Protein AF-0000000065763150 (afdb_homodimer)

Solvent-accessible surface area (backbone atoms only — not comparable to full-atom values): 19019 Å² total; per-residue (Å²): 134,74,74,44,77,50,78,42,42,46,66,70,53,48,71,67,53,50,50,52,48,51,52,50,49,40,60,65,43,72,66,75,54,50,73,55,54,56,57,61,50,48,54,20,39,33,41,36,30,20,55,78,89,42,77,45,31,35,35,21,39,25,53,43,37,26,21,55,61,92,40,54,40,46,27,27,32,49,31,73,73,43,56,40,76,94,56,53,96,68,55,55,68,57,52,53,48,53,55,48,50,54,42,27,56,65,41,28,74,30,30,35,34,63,49,50,84,82,46,42,63,61,43,42,75,74,65,34,38,69,34,69,22,55,40,28,36,59,54,96,62,31,68,42,74,38,69,89,51,57,71,34,32,30,36,38,46,84,82,62,85,68,71,49,63,48,34,39,36,46,40,44,51,58,74,73,71,110,135,74,73,43,77,49,76,42,43,46,66,69,52,50,72,68,53,49,50,51,48,51,52,50,48,42,60,65,42,70,66,74,54,51,71,54,54,55,57,60,50,47,54,20,38,31,43,35,32,17,54,78,88,41,79,44,31,36,33,22,38,26,55,43,37,25,21,56,60,91,39,52,39,46,28,28,34,49,31,72,72,42,57,39,75,94,55,54,95,68,55,55,67,58,52,51,47,53,53,47,50,53,42,28,55,65,40,29,74,30,27,37,35,62,48,50,84,82,45,42,62,61,44,42,77,76,64,35,39,68,36,69,23,56,39,28,37,60,54,98,61,31,69,42,74,36,70,87,51,56,72,34,32,29,36,39,45,83,84,61,85,67,71,47,60,48,33,38,36,47,42,47,52,59,76,72,68,108

Radius of gyration: 20.07 Å; Cα contacts (8 Å, |Δi|>4): 760; chains: 2; bounding box: 49×55×42 Å

Organism: Providencia stuartii (NCBI:txid588)

Foldseek 3Di:
DDKDKDKDAQVPDDPVRLVLLVVQLCVFVVNPQDPQQSVQQHGFMKIFIDDVPHTFWIKGWDWFWKDQAPHIWIEGEIGRGGGHPVCPPVCPSLVRVLVVQVVCAVPTQKYKYFDDPVCPVSCVVNPKDFQQAWEWEDDPRDTDTPVVSHRRMIMDGPVPPDDSHTYMYTYDDPDDRD/DDKDKDKDAQVPDDPVRLVLLVVQLCVFVVNPQDPQQSVQQHGFMKIFIDDVPHTFWIKGWDWFWKDQAPHIWIEGEIGRGGGHPVCPPVCPSLVRVLVVQVVCAVPTQKYKYFDDPVCPVSCVVNPKDFQQAWEWEDDPRDTDTPVVSHRRMIMDGPVPPDDSHTYMYTYDDPDDRD

Nearest PDB structures (foldseek):
  6vr2-assembly1_B  TM=9.921E-01  e=5.965E-38  Providencia stuartii
  5us1-assembly1_A  TM=9.873E-01  e=1.848E-37  Providencia stuartii
  5us1-assembly4_H  TM=9.891E-01  e=2.282E-36  Providencia stuartii
  5us1-assembly5_J-2  TM=9.826E-01  e=5.990E-35  Providencia stuartii
  1m4i-assembly1_B  TM=9.646E-01  e=2.428E-22  Mycobacterium tuberculosis H37Rv

pLDDT: mean 94.25, std 5.97, range [63.59, 98.81]

GO terms:
  GO:0047921 aminoglycoside 2'-N-acetyltransferase activity (F, EXP)

Sequence (356 aa):
MGIEYRSLHTSQLTLSEKEALYDLLIEGFEGDFSHDDFAHTLGGMHVMAFDQQKLVGHVAIIQRHMALDNTPISVGYVEAMVVEQSYRRQGIGRQLMLQTNKIIASCYQLGLLSASDDGQKLYHSVGWQIWKGKLFELKQGSYIRSIEEEGGVMGWKADGEVDFTASLYCDFRGGDQWMGIEYRSLHTSQLTLSEKEALYDLLIEGFEGDFSHDDFAHTLGGMHVMAFDQQKLVGHVAIIQRHMALDNTPISVGYVEAMVVEQSYRRQGIGRQLMLQTNKIIASCYQLGLLSASDDGQKLYHSVGWQIWKGKLFELKQGSYIRSIEEEGGVMGWKADGEVDFTASLYCDFRGGDQW

Structure (mmCIF, N/CA/C/O backbone):
data_AF-0000000065763150-model_v1
#
loop_
_entity.id
_entity.type
_entity.pdbx_description
1 polymer "Aminoglycoside 2'-N-acetyltransferase"
#
loop_
_atom_site.group_PDB
_atom_site.id
_atom_site.type_symbol
_atom_site.label_atom_id
_atom_site.label_alt_id
_atom_site.label_comp_id
_atom_site.label_asym_id
_atom_site.label_entity_id
_atom_site.label_seq_id
_atom_site.pdbx_PDB_ins_code
_atom_site.Cartn_x
_atom_site.Cartn_y
_atom_site.Cartn_z
_atom_site.occupancy
_atom_site.B_iso_or_equiv
_atom_site.auth_seq_id
_atom_site.auth_comp_id
_atom_site.auth_asym_id
_atom_site.auth_atom_id
_atom_site.pdbx_PDB_model_num
ATOM 1 N N . MET A 1 1 ? 25.953 21.609 7.398 1 63.59 1 MET A N 1
ATOM 2 C CA . MET A 1 1 ? 26.078 20.281 6.812 1 63.59 1 MET A CA 1
ATOM 3 C C . MET A 1 1 ? 24.781 19.844 6.156 1 63.59 1 MET A C 1
ATOM 5 O O . MET A 1 1 ? 23.703 20.297 6.539 1 63.59 1 MET A O 1
ATOM 9 N N . GLY A 1 2 ? 24.672 19.203 4.898 1 88.38 2 GLY A N 1
ATOM 10 C CA . GLY A 1 2 ? 23.578 19.141 3.945 1 88.38 2 GLY A CA 1
ATOM 11 C C . GLY A 1 2 ? 22.562 18.062 4.277 1 88.38 2 GLY A C 1
ATOM 12 O O . GLY A 1 2 ? 22.891 17.062 4.906 1 88.38 2 GLY A O 1
ATOM 13 N N . ILE A 1 3 ? 21.359 18.281 4.324 1 97.38 3 ILE A N 1
ATOM 14 C CA . ILE A 1 3 ? 20.25 17.359 4.578 1 97.38 3 ILE A CA 1
ATOM 15 C C . ILE A 1 3 ? 20.312 16.203 3.598 1 97.38 3 ILE A C 1
ATOM 17 O O . ILE A 1 3 ? 20.5 16.391 2.395 1 97.38 3 ILE A O 1
ATOM 21 N N . GLU A 1 4 ? 20.312 14.953 4.141 1 97.81 4 GLU A N 1
ATOM 22 C CA . GLU A 1 4 ? 20.234 13.742 3.328 1 97.81 4 GLU A CA 1
ATOM 23 C C . GLU A 1 4 ? 18.828 13.164 3.314 1 97.81 4 GLU A C 1
ATOM 25 O O . GLU A 1 4 ? 18.172 13.078 4.359 1 97.81 4 GLU A O 1
ATOM 30 N N . TYR A 1 5 ? 18.391 12.789 2.146 1 98.19 5 TYR A N 1
ATOM 31 C CA . TYR A 1 5 ? 17.047 12.227 2.014 1 98.19 5 TYR A CA 1
ATOM 32 C C . TYR A 1 5 ? 17.109 10.75 1.65 1 98.19 5 TYR A C 1
ATOM 34 O O . TYR A 1 5 ? 17.922 10.344 0.819 1 98.19 5 TYR A O 1
ATOM 42 N N . ARG A 1 6 ? 16.328 9.914 2.33 1 97.81 6 ARG A N 1
ATOM 43 C CA . ARG A 1 6 ? 16.203 8.492 2.055 1 97.81 6 ARG A CA 1
ATOM 44 C C . ARG A 1 6 ? 14.742 8.078 1.938 1 97.81 6 ARG A C 1
ATOM 46 O O . ARG A 1 6 ? 13.891 8.562 2.691 1 97.81 6 ARG A O 1
ATOM 53 N N . SER A 1 7 ? 14.43 7.242 1.008 1 98.25 7 SER A N 1
ATOM 54 C CA . SER A 1 7 ? 13.109 6.652 0.857 1 98.25 7 SER A CA 1
ATOM 55 C C . SER A 1 7 ? 13.133 5.156 1.161 1 98.25 7 SER A C 1
ATOM 57 O O . SER A 1 7 ? 13.82 4.391 0.489 1 98.25 7 SER A O 1
ATOM 59 N N . LEU A 1 8 ? 12.375 4.746 2.162 1 98.06 8 LEU A N 1
ATOM 60 C CA . LEU A 1 8 ? 12.359 3.359 2.615 1 98.06 8 LEU A CA 1
ATOM 61 C C . LEU A 1 8 ? 10.93 2.885 2.871 1 98.06 8 LEU A C 1
ATOM 63 O O . LEU A 1 8 ? 10.109 3.641 3.391 1 98.06 8 LEU A O 1
ATOM 67 N N . HIS A 1 9 ? 10.695 1.677 2.508 1 98.62 9 HIS A N 1
ATOM 68 C CA . HIS A 1 9 ? 9.438 1.068 2.938 1 98.62 9 HIS A CA 1
ATOM 69 C C . HIS A 1 9 ? 9.461 0.752 4.43 1 98.62 9 HIS A C 1
ATOM 71 O O . HIS A 1 9 ? 10.531 0.49 4.996 1 98.62 9 HIS A O 1
ATOM 77 N N . THR A 1 10 ? 8.305 0.723 5.039 1 98.56 10 THR A N 1
ATOM 78 C CA . THR A 1 10 ? 8.188 0.433 6.465 1 98.56 10 THR A CA 1
ATOM 79 C C . THR A 1 10 ? 8.977 -0.822 6.828 1 98.56 10 THR A C 1
ATOM 81 O O . THR A 1 10 ? 9.656 -0.859 7.855 1 98.56 10 THR A O 1
ATOM 84 N N . SER A 1 11 ? 8.922 -1.846 5.984 1 98.19 11 SER A N 1
ATOM 85 C CA . SER A 1 11 ? 9.57 -3.127 6.25 1 98.19 11 SER A CA 1
ATOM 86 C C . SER A 1 11 ? 11.086 -2.992 6.238 1 98.19 11 SER A C 1
ATOM 88 O O . SER A 1 11 ? 11.797 -3.898 6.68 1 98.19 11 SER A O 1
ATOM 90 N N . GLN A 1 12 ? 11.609 -1.902 5.801 1 97.94 12 GLN A N 1
ATOM 91 C CA . GLN A 1 12 ? 13.047 -1.704 5.648 1 97.94 12 GLN A CA 1
ATOM 92 C C . GLN A 1 12 ? 13.602 -0.807 6.754 1 97.94 12 GLN A C 1
ATOM 94 O O . GLN A 1 12 ? 14.805 -0.563 6.82 1 97.94 12 GLN A O 1
ATOM 99 N N . LEU A 1 13 ? 12.711 -0.276 7.586 1 97.5 13 LEU A N 1
ATOM 100 C CA . LEU A 1 13 ? 13.148 0.555 8.695 1 97.5 13 LEU A CA 1
ATOM 101 C C . LEU A 1 13 ? 13.75 -0.301 9.812 1 97.5 13 LEU A C 1
ATOM 103 O O . LEU A 1 13 ? 13.188 -1.34 10.172 1 97.5 13 LEU A O 1
ATOM 107 N N . THR A 1 14 ? 14.898 0.112 10.305 1 96.12 14 THR A N 1
ATOM 108 C CA . THR A 1 14 ? 15.445 -0.518 11.5 1 96.12 14 THR A CA 1
ATOM 109 C C . THR A 1 14 ? 14.609 -0.167 12.727 1 96.12 14 THR A C 1
ATOM 111 O O . THR A 1 14 ? 13.789 0.754 12.688 1 96.12 14 THR A O 1
ATOM 114 N N . LEU A 1 15 ? 14.812 -0.885 13.734 1 95.44 15 LEU A N 1
ATOM 115 C CA . LEU A 1 15 ? 14.117 -0.583 14.984 1 95.44 15 LEU A CA 1
ATOM 116 C C . LEU A 1 15 ? 14.438 0.833 15.453 1 95.44 15 LEU A C 1
ATOM 118 O O . LEU A 1 15 ? 13.539 1.562 15.883 1 95.44 15 LEU A O 1
ATOM 122 N N . SER A 1 16 ? 15.672 1.262 15.352 1 96.19 16 SER A N 1
ATOM 123 C CA . SER A 1 16 ? 16.094 2.598 15.758 1 96.19 16 SER A CA 1
ATOM 124 C C . SER A 1 16 ? 15.422 3.672 14.906 1 96.19 16 SER A C 1
ATOM 126 O O . SER A 1 16 ? 15.039 4.727 15.414 1 96.19 16 SER A O 1
ATOM 128 N N . GLU A 1 17 ? 15.336 3.365 13.625 1 95.69 17 GLU A N 1
ATOM 129 C CA . GLU A 1 17 ? 14.68 4.32 12.734 1 95.69 17 GLU A CA 1
ATOM 130 C C . GLU A 1 17 ? 13.188 4.434 13.047 1 95.69 17 GLU A C 1
ATOM 132 O O . GLU A 1 17 ? 12.617 5.527 12.992 1 95.69 17 GLU A O 1
ATOM 137 N N . LYS A 1 18 ? 12.531 3.342 13.391 1 95.75 18 LYS A N 1
ATOM 138 C CA . LYS A 1 18 ? 11.125 3.363 13.781 1 95.75 18 LYS A CA 1
ATOM 139 C C . LYS A 1 18 ? 10.922 4.168 15.062 1 95.75 18 LYS A C 1
ATOM 141 O O . LYS A 1 18 ? 9.953 4.922 15.18 1 95.75 18 LYS A O 1
ATOM 146 N N . GLU A 1 19 ? 11.773 3.996 15.961 1 95.25 19 GLU A N 1
ATOM 147 C CA . GLU A 1 19 ? 11.711 4.75 17.203 1 95.25 19 GLU A CA 1
ATOM 148 C C . GLU A 1 19 ? 11.906 6.242 16.969 1 95.25 19 GLU A C 1
ATOM 150 O O . GLU A 1 19 ? 11.18 7.07 17.516 1 95.25 19 GLU A O 1
ATOM 155 N N . ALA A 1 20 ? 12.914 6.59 16.172 1 96.31 20 ALA A N 1
ATOM 156 C CA . ALA A 1 20 ? 13.156 7.988 15.828 1 96.31 20 ALA A CA 1
ATOM 157 C C . ALA A 1 20 ? 11.953 8.602 15.125 1 96.31 20 ALA A C 1
ATOM 159 O O . ALA A 1 20 ? 11.609 9.766 15.375 1 96.31 20 ALA A O 1
ATOM 160 N N . LEU A 1 21 ? 11.367 7.801 14.258 1 96.25 21 LEU A N 1
ATOM 161 C CA . LEU A 1 21 ? 10.164 8.242 13.562 1 96.25 21 LEU A CA 1
ATOM 162 C C . LEU A 1 21 ? 9.039 8.531 14.555 1 96.25 21 LEU A C 1
ATOM 164 O O . LEU A 1 21 ? 8.406 9.586 14.492 1 96.25 21 LEU A O 1
ATOM 168 N N . TYR A 1 22 ? 8.797 7.59 15.445 1 94.19 22 TYR A N 1
ATOM 169 C CA . TYR A 1 22 ? 7.758 7.766 16.453 1 94.19 22 TYR A CA 1
ATOM 170 C C . TYR A 1 22 ? 7.988 9.039 17.25 1 94.19 22 TYR A C 1
ATOM 172 O O . TYR A 1 22 ? 7.07 9.844 17.438 1 94.19 22 TYR A O 1
ATOM 180 N N . ASP A 1 23 ? 9.195 9.297 17.703 1 93.94 23 ASP A N 1
ATOM 181 C CA . ASP A 1 23 ? 9.539 10.469 18.484 1 93.94 23 ASP A CA 1
ATOM 182 C C . ASP A 1 23 ? 9.305 11.75 17.688 1 93.94 23 ASP A C 1
ATOM 184 O O . ASP A 1 23 ? 8.758 12.727 18.219 1 93.94 23 ASP A O 1
ATOM 188 N N . LEU A 1 24 ? 9.719 11.75 16.469 1 95.69 24 LEU A N 1
ATOM 189 C CA . LEU A 1 24 ? 9.555 12.914 15.617 1 95.69 24 LEU A CA 1
ATOM 190 C C . LEU A 1 24 ? 8.078 13.25 15.438 1 95.69 24 LEU A C 1
ATOM 192 O O . LEU A 1 24 ? 7.691 14.422 15.516 1 95.69 24 LEU A O 1
ATOM 196 N N . LEU A 1 25 ? 7.27 12.203 15.227 1 94.12 25 LEU A N 1
ATOM 197 C CA . LEU A 1 25 ? 5.852 12.422 14.953 1 94.12 25 LEU A CA 1
ATOM 198 C C . LEU A 1 25 ? 5.125 12.883 16.203 1 94.12 25 LEU A C 1
ATOM 200 O O . LEU A 1 25 ? 4.285 13.789 16.141 1 94.12 25 LEU A O 1
ATOM 204 N N . ILE A 1 26 ? 5.441 12.305 17.328 1 91.31 26 ILE A N 1
ATOM 205 C CA . ILE A 1 26 ? 4.816 12.703 18.594 1 91.31 26 ILE A CA 1
ATOM 206 C C . ILE A 1 26 ? 5.148 14.164 18.891 1 91.31 26 ILE A C 1
ATOM 208 O O . ILE A 1 26 ? 4.266 14.938 19.281 1 91.31 26 ILE A O 1
ATOM 212 N N . GLU A 1 27 ? 6.34 14.555 18.703 1 89.44 27 GLU A N 1
ATOM 213 C CA . GLU A 1 27 ? 6.758 15.93 18.953 1 89.44 27 GLU A CA 1
ATOM 214 C C . GLU A 1 27 ? 6.145 16.875 17.938 1 89.44 27 GLU A C 1
ATOM 216 O O . GLU A 1 27 ? 5.676 17.969 18.297 1 89.44 27 GLU A O 1
ATOM 221 N N . GLY A 1 28 ? 6.168 16.516 16.719 1 87.81 28 GLY A N 1
ATOM 222 C CA . GLY A 1 28 ? 5.727 17.375 15.625 1 87.81 28 GLY A CA 1
ATOM 223 C C . GLY A 1 28 ? 4.234 17.656 15.648 1 87.81 28 GLY A C 1
ATOM 224 O O . GLY A 1 28 ? 3.785 18.703 15.203 1 87.81 28 GLY A O 1
ATOM 225 N N . PHE A 1 29 ? 3.473 16.688 16.141 1 84.25 29 PHE A N 1
ATOM 226 C CA . PHE A 1 29 ? 2.025 16.859 16.156 1 84.25 29 PHE A CA 1
ATOM 227 C C . PHE A 1 29 ? 1.539 17.219 17.562 1 84.25 29 PHE A C 1
ATOM 229 O O . PHE A 1 29 ? 0.344 17.141 17.844 1 84.25 29 PHE A O 1
ATOM 236 N N . GLU A 1 30 ? 2.438 17.672 18.328 1 76.38 30 GLU A N 1
ATOM 237 C CA . GLU A 1 30 ? 2.188 18.25 19.641 1 76.38 30 GLU A CA 1
ATOM 238 C C . GLU A 1 30 ? 1.235 17.375 20.453 1 76.38 30 GLU A C 1
ATOM 240 O O . GLU A 1 30 ? 0.265 17.891 21.031 1 76.38 30 GLU A O 1
ATOM 245 N N . GLY A 1 31 ? 1.386 16.141 20.328 1 70.88 31 GLY A N 1
ATOM 246 C CA . GLY A 1 31 ? 0.643 15.18 21.141 1 70.88 31 GLY A CA 1
ATOM 247 C C . GLY A 1 31 ? -0.686 14.789 20.516 1 70.88 31 GLY A C 1
ATOM 248 O O . GLY A 1 31 ? -1.396 13.938 21.062 1 70.88 31 GLY A O 1
ATOM 249 N N . ASP A 1 32 ? -1.119 15.492 19.453 1 71.44 32 ASP A N 1
ATOM 250 C CA . ASP A 1 32 ? -2.352 15.133 18.766 1 71.44 32 ASP A CA 1
ATOM 251 C C . ASP A 1 32 ? -2.102 14.039 17.719 1 71.44 32 ASP A C 1
ATOM 253 O O . ASP A 1 32 ? -2.346 14.242 16.531 1 71.44 32 ASP A O 1
ATOM 257 N N . PHE A 1 33 ? -1.406 13.148 18.172 1 76 33 PHE A N 1
ATOM 258 C CA . PHE A 1 33 ? -1.059 12.016 17.328 1 76 33 PHE A CA 1
ATOM 259 C C . PHE A 1 33 ? -1.417 10.695 18 1 76 33 PHE A C 1
ATOM 261 O O . PHE A 1 33 ? -0.671 10.203 18.859 1 76 33 PHE A O 1
ATOM 268 N N . SER A 1 34 ? -2.617 10.102 17.578 1 80.94 34 SER A N 1
ATOM 269 C CA . SER A 1 34 ? -3.188 8.914 18.203 1 80.94 34 SER A CA 1
ATOM 270 C C . SER A 1 34 ? -2.51 7.645 17.688 1 80.94 34 SER A C 1
ATOM 272 O O . SER A 1 34 ? -1.665 7.707 16.781 1 80.94 34 SER A O 1
ATOM 274 N N . HIS A 1 35 ? -2.895 6.617 18.312 1 83.25 35 HIS A N 1
ATOM 275 C CA . HIS A 1 35 ? -2.43 5.312 17.859 1 83.25 35 HIS A CA 1
ATOM 276 C C . HIS A 1 35 ? -2.871 5.031 16.438 1 83.25 35 HIS A C 1
ATOM 278 O O . HIS A 1 35 ? -2.09 4.516 15.625 1 83.25 35 HIS A O 1
ATOM 284 N N . ASP A 1 36 ? -4.062 5.434 16.109 1 85.81 36 ASP A N 1
ATOM 285 C CA . ASP A 1 36 ? -4.574 5.25 14.758 1 85.81 36 ASP A CA 1
ATOM 286 C C . ASP A 1 36 ? -3.785 6.094 13.758 1 85.81 36 ASP A C 1
ATOM 288 O O . ASP A 1 36 ? -3.518 5.648 12.641 1 85.81 36 ASP A O 1
ATOM 292 N N . ASP A 1 37 ? -3.428 7.238 14.195 1 88.5 37 ASP A N 1
ATOM 293 C CA . ASP A 1 37 ? -2.646 8.102 13.312 1 88.5 37 ASP A CA 1
ATOM 294 C C . ASP A 1 37 ? -1.303 7.469 12.969 1 88.5 37 ASP A C 1
ATOM 296 O O . ASP A 1 37 ? -0.878 7.488 11.812 1 88.5 37 ASP A O 1
ATOM 300 N N . PHE A 1 38 ? -0.736 6.973 14.031 1 89.06 38 PHE A N 1
ATOM 301 C CA . PHE A 1 38 ? 0.552 6.336 13.797 1 89.06 38 PHE A CA 1
ATOM 302 C C . PHE A 1 38 ? 0.393 5.117 12.891 1 89.06 38 PHE A C 1
ATOM 304 O O . PHE A 1 38 ? 1.198 4.898 11.984 1 89.06 38 PHE A O 1
ATOM 311 N N . ALA A 1 39 ? -0.657 4.359 13.102 1 91.06 39 ALA A N 1
ATOM 312 C CA . ALA A 1 39 ? -0.92 3.186 12.273 1 91.06 39 ALA A CA 1
ATOM 313 C C . ALA A 1 39 ? -1.097 3.574 10.812 1 91.06 39 ALA A C 1
ATOM 315 O O . ALA A 1 39 ? -0.704 2.828 9.914 1 91.06 39 ALA A O 1
ATOM 316 N N . HIS A 1 40 ? -1.6 4.781 10.531 1 94.69 40 HIS A N 1
ATOM 317 C CA . HIS A 1 40 ? -1.834 5.262 9.18 1 94.69 40 HIS A CA 1
ATOM 318 C C . HIS A 1 40 ? -0.52 5.555 8.461 1 94.69 40 HIS A C 1
ATOM 320 O O . HIS A 1 40 ? -0.493 5.699 7.238 1 94.69 40 HIS A O 1
ATOM 326 N N . THR A 1 41 ? 0.547 5.637 9.219 1 95.38 41 THR A N 1
ATOM 327 C CA . THR A 1 41 ? 1.843 6.004 8.656 1 95.38 41 THR A CA 1
ATOM 328 C C . THR A 1 41 ? 2.631 4.766 8.25 1 95.38 41 THR A C 1
ATOM 330 O O . THR A 1 41 ? 3.689 4.871 7.625 1 95.38 41 THR A O 1
ATOM 333 N N . LEU A 1 42 ? 2.1 3.613 8.5 1 96.56 42 LEU A N 1
ATOM 334 C CA . LEU A 1 42 ? 2.865 2.385 8.32 1 96.56 42 LEU A CA 1
ATOM 335 C C . LEU A 1 42 ? 2.379 1.609 7.102 1 96.56 42 LEU A C 1
ATOM 337 O O . LEU A 1 42 ? 1.254 1.811 6.641 1 96.56 42 LEU A O 1
ATOM 341 N N . GLY A 1 43 ? 3.258 0.805 6.562 1 97.88 43 GLY A N 1
ATOM 342 C CA . GLY A 1 43 ? 2.902 -0.121 5.496 1 97.88 43 GLY A CA 1
ATOM 343 C C . GLY A 1 43 ? 3.252 0.396 4.117 1 97.88 43 GLY A C 1
ATOM 344 O O . GLY A 1 43 ? 3.131 -0.33 3.127 1 97.88 43 GLY A O 1
ATOM 345 N N . GLY A 1 44 ? 3.66 1.62 4.039 1 98.5 44 GLY A N 1
ATOM 346 C CA . GLY A 1 44 ? 4.031 2.223 2.77 1 98.5 44 GLY A CA 1
ATOM 347 C C . GLY A 1 44 ? 5.449 2.762 2.756 1 98.5 44 GLY A C 1
ATOM 348 O O . GLY A 1 44 ? 6.324 2.236 3.445 1 98.5 44 GLY A O 1
ATOM 349 N N . MET A 1 45 ? 5.668 3.758 1.944 1 98.75 45 MET A N 1
ATOM 350 C CA . MET A 1 45 ? 6.98 4.375 1.786 1 98.75 45 MET A CA 1
ATOM 351 C C . MET A 1 45 ? 7.145 5.562 2.732 1 98.75 45 MET A C 1
ATOM 353 O O . MET A 1 45 ? 6.195 6.32 2.953 1 98.75 45 MET A O 1
ATOM 357 N N . HIS A 1 46 ? 8.352 5.699 3.244 1 98.75 46 HIS A N 1
ATOM 358 C CA . HIS A 1 46 ? 8.766 6.855 4.031 1 98.75 46 HIS A CA 1
ATOM 359 C C . HIS A 1 46 ? 9.859 7.641 3.326 1 98.75 46 HIS A C 1
ATOM 361 O O . HIS A 1 46 ? 10.875 7.07 2.918 1 98.75 46 HIS A O 1
ATOM 367 N N . VAL A 1 47 ? 9.617 8.906 3.127 1 98.81 47 VAL A N 1
ATOM 368 C CA . VAL A 1 47 ? 10.695 9.828 2.773 1 98.81 47 VAL A CA 1
ATOM 369 C C . VAL A 1 47 ? 11.188 10.547 4.023 1 98.81 47 VAL A C 1
ATOM 371 O O . VAL A 1 47 ? 10.414 11.242 4.695 1 98.81 47 VAL A O 1
ATOM 374 N N . MET A 1 48 ? 12.438 10.359 4.316 1 98.62 48 MET A N 1
ATOM 375 C CA . MET A 1 48 ? 13.023 10.828 5.566 1 98.62 48 MET A CA 1
ATOM 376 C C . MET A 1 48 ? 14.164 11.805 5.297 1 98.62 48 MET A C 1
ATOM 378 O O . MET A 1 48 ? 14.969 11.586 4.387 1 98.62 48 MET A O 1
ATOM 382 N N . ALA A 1 49 ? 14.203 12.859 5.984 1 98.62 49 ALA A N 1
ATOM 383 C CA . ALA A 1 49 ? 15.281 13.852 5.926 1 98.62 49 ALA A CA 1
ATOM 384 C C . ALA A 1 49 ? 16.188 13.75 7.148 1 98.62 49 ALA A C 1
ATOM 386 O O . ALA A 1 49 ? 15.711 13.812 8.289 1 98.62 49 ALA A O 1
ATOM 387 N N . PHE A 1 50 ? 17.453 13.648 6.926 1 98.12 50 PHE A N 1
ATOM 388 C CA . PHE A 1 50 ? 18.422 13.5 8.008 1 98.12 50 PHE A CA 1
ATOM 389 C C . PHE A 1 50 ? 19.438 14.641 7.996 1 98.12 50 PHE A C 1
ATOM 391 O O . PHE A 1 50 ? 19.984 14.977 6.945 1 98.12 50 PHE A O 1
ATOM 398 N N . ASP A 1 51 ? 19.641 15.266 9.094 1 97.69 51 ASP A N 1
ATOM 399 C CA . ASP A 1 51 ? 20.828 16.047 9.359 1 97.69 51 ASP A CA 1
ATOM 400 C C . ASP A 1 51 ? 21.891 15.227 10.086 1 97.69 51 ASP A C 1
ATOM 402 O O . ASP A 1 51 ? 21.812 15.055 11.305 1 97.69 51 ASP A O 1
ATOM 406 N N . GLN A 1 52 ? 22.812 14.711 9.289 1 94.12 52 GLN A N 1
ATOM 407 C CA . GLN A 1 52 ? 23.719 13.68 9.789 1 94.12 52 GLN A CA 1
ATOM 408 C C . GLN A 1 52 ? 22.953 12.438 10.234 1 94.12 52 GLN A C 1
ATOM 410 O O . GLN A 1 52 ? 22.234 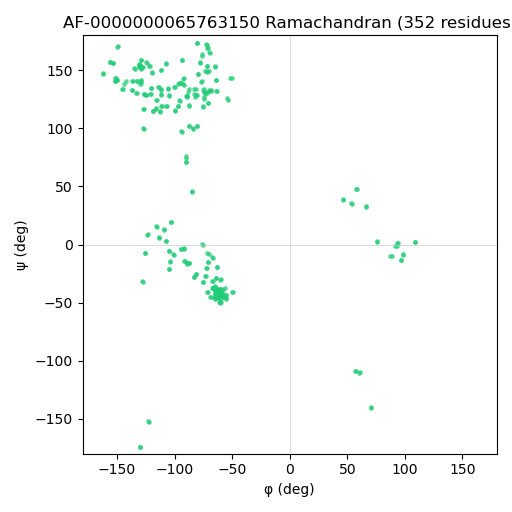11.828 9.43 1 94.12 52 GLN A O 1
ATOM 415 N N . GLN A 1 53 ? 22.891 12.164 11.477 1 92.38 53 GLN A N 1
ATOM 416 C CA . GLN A 1 53 ? 22.219 10.938 11.898 1 92.38 53 GLN A CA 1
ATOM 417 C C . GLN A 1 53 ? 20.875 11.25 12.562 1 92.38 53 GLN A C 1
ATOM 419 O O . GLN A 1 53 ? 20.109 10.336 12.891 1 92.38 53 GLN A O 1
ATOM 424 N N . LYS A 1 54 ? 20.609 12.5 12.547 1 96.06 54 LYS A N 1
ATOM 425 C CA . LYS A 1 54 ? 19.375 12.898 13.211 1 96.06 54 LYS A CA 1
ATOM 426 C C . LYS A 1 54 ? 18.234 13.023 12.211 1 96.06 54 LYS A C 1
ATOM 428 O O . LYS A 1 54 ? 18.344 13.75 11.219 1 96.06 54 LYS A O 1
ATOM 433 N N . LEU A 1 55 ? 17.141 12.312 12.445 1 98.06 55 LEU A N 1
ATOM 434 C CA . LEU A 1 55 ? 15.93 12.461 11.648 1 98.06 55 LEU A CA 1
ATOM 435 C C . LEU A 1 55 ? 15.25 13.797 11.93 1 98.06 55 LEU A C 1
ATOM 437 O O . LEU A 1 55 ? 14.859 14.07 13.07 1 98.06 55 LEU A O 1
ATOM 441 N N . VAL A 1 56 ? 15.039 14.68 10.883 1 98.12 56 VAL A N 1
ATOM 442 C CA . VAL A 1 56 ? 14.547 16.031 11.148 1 98.12 56 VAL A CA 1
ATOM 443 C C . VAL A 1 56 ? 13.297 16.281 10.305 1 98.12 56 VAL A C 1
ATOM 445 O O . VAL A 1 56 ? 12.641 17.328 10.461 1 98.12 56 VAL A O 1
ATOM 448 N N . GLY A 1 57 ? 12.93 15.383 9.398 1 98.31 57 GLY A N 1
ATOM 449 C CA . GLY A 1 57 ? 11.75 15.508 8.555 1 98.31 57 GLY A CA 1
ATOM 450 C C . GLY A 1 57 ? 11.234 14.172 8.047 1 98.31 57 GLY A C 1
ATOM 451 O O . GLY A 1 57 ? 11.984 13.195 7.988 1 98.31 57 GLY A O 1
ATOM 452 N N . HIS A 1 58 ? 9.961 14.203 7.703 1 98.44 58 HIS A N 1
ATOM 453 C CA . HIS A 1 58 ? 9.344 12.945 7.316 1 98.44 58 HIS A CA 1
ATOM 454 C C . HIS A 1 58 ? 8.047 13.172 6.547 1 98.44 58 HIS A C 1
ATOM 456 O O . HIS A 1 58 ? 7.348 14.156 6.785 1 98.44 58 HIS A O 1
ATOM 462 N N . VAL A 1 59 ? 7.785 12.305 5.645 1 98.5 59 VAL A N 1
ATOM 463 C CA . VAL A 1 59 ? 6.465 12.125 5.047 1 98.5 59 VAL A CA 1
ATOM 464 C C . VAL A 1 59 ? 6.281 10.672 4.613 1 98.5 59 VAL A C 1
ATOM 466 O O . VAL A 1 59 ? 7.238 10.016 4.199 1 98.5 59 VAL A O 1
ATOM 469 N N . ALA A 1 60 ? 5.102 10.156 4.762 1 98.56 60 ALA A N 1
ATOM 470 C CA . ALA A 1 60 ? 4.809 8.789 4.332 1 98.56 60 ALA A CA 1
ATOM 471 C C . ALA A 1 60 ? 3.85 8.781 3.145 1 98.56 60 ALA A C 1
ATOM 473 O O . ALA A 1 60 ? 3.053 9.711 2.979 1 98.56 60 ALA A O 1
ATOM 474 N N . ILE A 1 61 ? 3.934 7.797 2.283 1 98.81 61 ILE A N 1
ATOM 475 C CA . ILE A 1 61 ? 3.018 7.512 1.184 1 98.81 61 ILE A CA 1
ATOM 476 C C . ILE A 1 61 ? 2.391 6.133 1.38 1 98.81 61 ILE A C 1
ATOM 478 O O . ILE A 1 61 ? 3.086 5.117 1.334 1 98.81 61 ILE A O 1
ATOM 482 N N . ILE A 1 62 ? 1.113 6.105 1.583 1 98.62 62 ILE A N 1
ATOM 483 C CA . ILE A 1 62 ? 0.365 4.902 1.922 1 98.62 62 ILE A CA 1
ATOM 484 C C . ILE A 1 62 ? -0.557 4.523 0.765 1 98.62 62 ILE A C 1
ATOM 486 O O . ILE A 1 62 ? -1.312 5.359 0.265 1 98.62 62 ILE A O 1
ATOM 490 N N . GLN A 1 63 ? -0.486 3.271 0.335 1 98.5 63 GLN A N 1
ATOM 491 C CA . GLN A 1 63 ? -1.366 2.848 -0.75 1 98.5 63 GLN A CA 1
ATOM 492 C C . GLN A 1 63 ? -2.801 2.68 -0.26 1 98.5 63 GLN A C 1
ATOM 494 O O . GLN A 1 63 ? -3.049 1.983 0.726 1 98.5 63 GLN A O 1
ATOM 499 N N . ARG A 1 64 ? -3.727 3.336 -0.9 1 97.56 64 ARG A N 1
ATOM 500 C CA . ARG A 1 64 ? -5.164 3.197 -0.679 1 97.56 64 ARG A CA 1
ATOM 501 C C . ARG A 1 64 ? -5.895 2.936 -1.989 1 97.56 64 ARG A C 1
ATOM 503 O O . ARG A 1 64 ? -5.359 3.193 -3.07 1 97.56 64 ARG A O 1
ATOM 510 N N . HIS A 1 65 ? -6.988 2.279 -1.887 1 96 65 HIS A N 1
ATOM 511 C CA . HIS A 1 65 ? -7.867 2 -3.016 1 96 65 HIS A CA 1
ATOM 512 C C . HIS A 1 65 ? -9.188 2.742 -2.879 1 96 65 HIS A C 1
ATOM 514 O O . HIS A 1 65 ? -9.969 2.471 -1.961 1 96 65 HIS A O 1
ATOM 520 N N . MET A 1 66 ? -9.406 3.654 -3.789 1 94.88 66 MET A N 1
ATOM 521 C CA . MET A 1 66 ? -10.555 4.559 -3.732 1 94.88 66 MET A CA 1
ATOM 522 C C . MET A 1 66 ? -11.289 4.586 -5.066 1 94.88 66 MET A C 1
ATOM 524 O O . MET A 1 66 ? -11.062 3.73 -5.922 1 94.88 66 MET A O 1
ATOM 528 N N . ALA A 1 67 ? -12.289 5.473 -5.16 1 94.88 67 ALA A N 1
ATOM 529 C CA . ALA A 1 67 ? -13 5.629 -6.426 1 94.88 67 ALA A CA 1
ATOM 530 C C . ALA A 1 67 ? -13.242 7.105 -6.738 1 94.88 67 ALA A C 1
ATOM 532 O O . ALA A 1 67 ? -13.555 7.895 -5.848 1 94.88 67 ALA A O 1
ATOM 533 N N . LEU A 1 68 ? -12.945 7.457 -7.961 1 95.25 68 LEU A N 1
ATOM 534 C CA . LEU A 1 68 ? -13.438 8.688 -8.562 1 95.25 68 LEU A CA 1
ATOM 535 C C . LEU A 1 68 ? -14.797 8.469 -9.219 1 95.25 68 LEU A C 1
ATOM 537 O O . LEU A 1 68 ? -14.883 7.871 -10.289 1 95.25 68 LEU A O 1
ATOM 541 N N . ASP A 1 69 ? -15.797 8.93 -8.484 1 92.62 69 ASP A N 1
ATOM 542 C CA . ASP A 1 69 ? -17.156 8.539 -8.867 1 92.62 69 ASP A CA 1
ATOM 543 C C . ASP A 1 69 ? -17.297 7.02 -8.898 1 92.62 69 ASP A C 1
ATOM 545 O O . ASP A 1 69 ? -17.109 6.348 -7.887 1 92.62 69 ASP A O 1
ATOM 549 N N . ASN A 1 70 ? -17.422 6.387 -10.055 1 86.88 70 ASN A N 1
ATOM 550 C CA . ASN A 1 70 ? -17.609 4.941 -10.117 1 86.88 70 ASN A CA 1
ATOM 551 C C . ASN A 1 70 ? -16.359 4.242 -10.672 1 86.88 70 ASN A C 1
ATOM 553 O O . ASN A 1 70 ? -16.391 3.043 -10.945 1 86.88 70 ASN A O 1
ATOM 557 N N . THR A 1 71 ? -15.32 5.008 -10.734 1 92.25 71 THR A N 1
ATOM 558 C CA . THR A 1 71 ? -14.109 4.449 -11.328 1 92.25 71 THR A CA 1
ATOM 559 C C . THR A 1 71 ? -13.062 4.16 -10.25 1 92.25 71 THR A C 1
ATOM 561 O O . THR A 1 71 ? -12.609 5.07 -9.555 1 92.25 71 THR A O 1
ATOM 564 N N . PRO A 1 72 ? -12.695 2.926 -10.133 1 93.56 72 PRO A N 1
ATOM 565 C CA . PRO A 1 72 ? -11.648 2.6 -9.164 1 93.56 72 PRO A CA 1
ATOM 566 C C . PRO A 1 72 ? -10.305 3.244 -9.508 1 93.56 72 PRO A C 1
ATOM 568 O O . PRO A 1 72 ? -9.945 3.34 -10.688 1 93.56 72 PRO A O 1
ATOM 571 N N . ILE A 1 73 ? -9.617 3.678 -8.461 1 95.31 73 ILE A N 1
ATOM 572 C CA . ILE A 1 73 ? -8.32 4.312 -8.672 1 95.31 73 ILE A CA 1
ATOM 573 C C . ILE A 1 73 ? -7.371 3.924 -7.535 1 95.31 73 ILE A C 1
ATOM 575 O O . ILE A 1 73 ? -7.789 3.816 -6.379 1 95.31 73 ILE A O 1
ATOM 579 N N . SER A 1 74 ? -6.098 3.613 -7.824 1 96.62 74 SER A N 1
ATOM 580 C CA . SER A 1 74 ? -5.047 3.436 -6.832 1 96.62 74 SER A CA 1
ATOM 581 C C . SER A 1 74 ? -4.473 4.777 -6.387 1 96.62 74 SER A C 1
ATOM 583 O O . SER A 1 74 ? -4.16 5.633 -7.215 1 96.62 74 SER A O 1
ATOM 585 N N . VAL A 1 75 ? -4.332 4.926 -5.102 1 98 75 VAL A N 1
ATOM 586 C CA . VAL A 1 75 ? -3.986 6.227 -4.539 1 98 75 VAL A CA 1
ATOM 587 C C . VAL A 1 75 ? -2.732 6.102 -3.676 1 98 75 VAL A C 1
ATOM 589 O O . VAL A 1 75 ? -2.611 5.164 -2.881 1 98 75 VAL A O 1
ATOM 592 N N . GLY A 1 76 ? -1.728 6.938 -3.889 1 98.69 76 GLY A N 1
ATOM 593 C CA . GLY A 1 76 ? -0.721 7.223 -2.879 1 98.69 76 GLY A CA 1
ATOM 594 C C . GLY A 1 76 ? -1.144 8.305 -1.902 1 98.69 76 GLY A C 1
ATOM 595 O O . GLY A 1 76 ? -1.086 9.492 -2.221 1 98.69 76 GLY A O 1
ATOM 596 N N . TYR A 1 77 ? -1.589 7.898 -0.748 1 98.75 77 TYR A N 1
ATOM 597 C CA . TYR A 1 77 ? -2.098 8.828 0.253 1 98.75 77 TYR A CA 1
ATOM 598 C C . TYR A 1 77 ? -0.976 9.32 1.16 1 98.75 77 TYR A C 1
ATOM 600 O O . TYR A 1 77 ? -0.231 8.523 1.729 1 98.75 77 TYR A O 1
ATOM 608 N N . VAL A 1 78 ? -0.875 10.609 1.269 1 98.44 78 VAL A 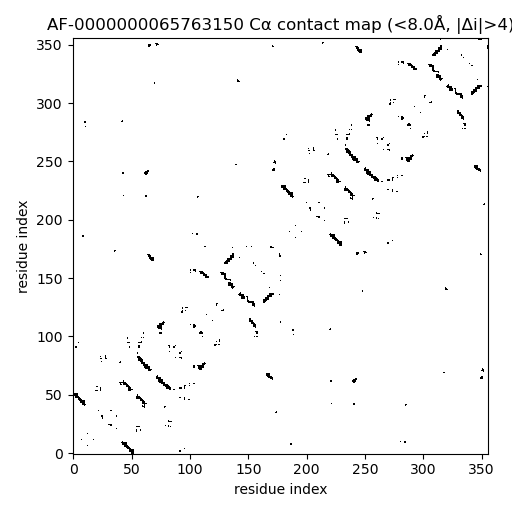N 1
ATOM 609 C CA . VAL A 1 78 ? 0.229 11.211 2.01 1 98.44 78 VAL A CA 1
ATOM 610 C C . VAL A 1 78 ? -0.162 11.383 3.477 1 98.44 78 VAL A C 1
ATOM 612 O O . VAL A 1 78 ? -1.227 11.922 3.785 1 98.44 78 VAL A O 1
ATOM 615 N N . GLU A 1 79 ? 0.684 10.891 4.312 1 96.88 79 GLU A N 1
ATOM 616 C CA . GLU A 1 79 ? 0.48 10.938 5.758 1 96.88 79 GLU A CA 1
ATOM 617 C C . GLU A 1 79 ? 1.721 11.469 6.473 1 96.88 79 GLU A C 1
ATOM 619 O O . GLU A 1 79 ? 2.836 11.352 5.957 1 96.88 79 GLU A O 1
ATOM 624 N N . ALA A 1 80 ? 1.508 12.062 7.648 1 95.69 80 ALA A N 1
ATOM 625 C CA . ALA A 1 80 ? 2.535 12.328 8.648 1 95.69 80 ALA A CA 1
ATOM 626 C C . ALA A 1 80 ? 3.662 13.18 8.078 1 95.69 80 ALA A C 1
ATOM 628 O O . ALA A 1 80 ? 4.84 12.828 8.203 1 95.69 80 ALA A O 1
ATOM 629 N N . MET A 1 81 ? 3.285 14.219 7.43 1 96.12 81 MET A N 1
ATOM 630 C CA . MET A 1 81 ? 4.246 15.234 6.992 1 96.12 81 MET A CA 1
ATOM 631 C C . MET A 1 81 ? 4.695 16.094 8.164 1 96.12 81 MET A C 1
ATOM 633 O O . MET A 1 81 ? 3.881 16.781 8.781 1 96.12 81 MET A O 1
ATOM 637 N N . VAL A 1 82 ? 5.984 16.047 8.43 1 95.62 82 VAL A N 1
ATOM 638 C CA . VAL A 1 82 ? 6.488 16.812 9.562 1 95.62 82 VAL A CA 1
ATOM 639 C C . VAL A 1 82 ? 7.926 17.25 9.297 1 95.62 82 VAL A C 1
ATOM 641 O O . VAL A 1 82 ? 8.695 16.5 8.68 1 95.62 82 VAL A O 1
ATOM 644 N N . VAL A 1 83 ? 8.258 18.422 9.695 1 96.5 83 VAL A N 1
ATOM 645 C CA . VAL A 1 83 ? 9.625 18.922 9.797 1 96.5 83 VAL A CA 1
ATOM 646 C C . VAL A 1 83 ? 9.867 19.469 11.195 1 96.5 83 VAL A C 1
ATOM 648 O O . VAL A 1 83 ? 9.055 20.234 11.719 1 96.5 83 VAL A O 1
ATOM 651 N N . GLU A 1 84 ? 10.922 19.047 11.797 1 96 84 GLU A N 1
ATOM 652 C CA . GLU A 1 84 ? 11.273 19.562 13.117 1 96 84 GLU A CA 1
ATOM 653 C C . GLU A 1 84 ? 11.289 21.078 13.125 1 96 84 GLU A C 1
ATOM 655 O O . GLU A 1 84 ? 11.766 21.719 12.18 1 96 84 GLU A O 1
ATOM 660 N N . GLN A 1 85 ? 10.867 21.625 14.195 1 94.12 85 GLN A N 1
ATOM 661 C CA . GLN A 1 85 ? 10.625 23.062 14.289 1 94.12 85 GLN A CA 1
ATOM 662 C C . GLN A 1 85 ? 11.891 23.859 13.961 1 94.12 85 GLN A C 1
ATOM 664 O O . GLN A 1 85 ? 11.844 24.812 13.18 1 94.12 85 GLN A O 1
ATOM 669 N N . SER A 1 86 ? 13.016 23.5 14.477 1 95.38 86 SER A N 1
ATOM 670 C CA . SER A 1 86 ? 14.258 24.234 14.305 1 95.38 86 SER A CA 1
ATOM 671 C C . SER A 1 86 ? 14.781 24.125 12.875 1 95.38 86 SER A C 1
ATOM 673 O O . SER A 1 86 ? 15.703 24.828 12.484 1 95.38 86 SER A O 1
ATOM 675 N N . TYR A 1 87 ? 14.125 23.266 12.086 1 96.38 87 TYR A N 1
ATOM 676 C CA . TYR A 1 87 ? 14.594 23.031 10.727 1 96.38 87 TYR A CA 1
ATOM 677 C C . TYR A 1 87 ? 13.586 23.547 9.711 1 96.38 87 TYR A C 1
ATOM 679 O O . TYR A 1 87 ? 13.75 23.328 8.5 1 96.38 87 TYR A O 1
ATOM 687 N N . ARG A 1 88 ? 12.539 24.203 10.156 1 94.12 88 ARG A N 1
ATOM 688 C CA . ARG A 1 88 ? 11.477 24.656 9.258 1 94.12 88 ARG A CA 1
ATOM 689 C C . ARG A 1 88 ? 11.898 25.906 8.5 1 94.12 88 ARG A C 1
ATOM 691 O O . ARG A 1 88 ? 12.883 26.562 8.867 1 94.12 88 ARG A O 1
ATOM 698 N N . ARG A 1 89 ? 11.305 26.109 7.445 1 94.38 89 ARG A N 1
ATOM 699 C CA . ARG A 1 89 ? 11.523 27.266 6.578 1 94.38 89 ARG A CA 1
ATOM 700 C C . ARG A 1 89 ? 12.922 27.234 5.969 1 94.38 89 ARG A C 1
ATOM 702 O O . ARG A 1 89 ? 13.555 28.281 5.82 1 94.38 89 ARG A O 1
ATOM 709 N N . GLN A 1 90 ? 13.398 26.047 5.711 1 95.62 90 GLN A N 1
ATOM 710 C CA . GLN A 1 90 ? 14.695 25.859 5.082 1 95.62 90 GLN A CA 1
ATOM 711 C C . GLN A 1 90 ? 14.57 25.031 3.809 1 95.62 90 GLN A C 1
ATOM 713 O O . GLN A 1 90 ? 15.578 24.547 3.279 1 95.62 90 GLN A O 1
ATOM 718 N N . GLY A 1 91 ? 13.352 24.781 3.416 1 96.31 91 GLY A N 1
ATOM 719 C CA . GLY A 1 91 ? 13.117 24.094 2.156 1 96.31 91 GLY A CA 1
ATOM 720 C C . GLY A 1 91 ? 12.992 22.594 2.309 1 96.31 91 GLY A C 1
ATOM 721 O O . GLY A 1 91 ? 12.758 21.875 1.328 1 96.31 91 GLY A O 1
ATOM 722 N N . ILE A 1 92 ? 13.117 22.047 3.465 1 97.69 92 ILE A N 1
ATOM 723 C CA . ILE A 1 92 ? 13.094 20.609 3.717 1 97.69 92 ILE A CA 1
ATOM 724 C C . ILE A 1 92 ? 11.719 20.047 3.35 1 97.69 92 ILE A C 1
ATOM 726 O O . ILE A 1 92 ? 11.625 19.016 2.668 1 97.69 92 ILE A O 1
ATOM 730 N N . GLY A 1 93 ? 10.672 20.75 3.773 1 97.44 93 GLY A N 1
ATOM 731 C CA . GLY A 1 93 ? 9.328 20.312 3.439 1 97.44 93 GLY A CA 1
ATOM 732 C C . GLY A 1 93 ? 9.086 20.203 1.944 1 97.44 93 GLY A C 1
ATOM 733 O O . GLY A 1 93 ? 8.516 19.219 1.469 1 97.44 93 GLY A O 1
ATOM 734 N N . ARG A 1 94 ? 9.531 21.172 1.274 1 97.69 94 ARG A N 1
ATOM 735 C CA . ARG A 1 94 ? 9.383 21.188 -0.177 1 97.69 94 ARG A CA 1
ATOM 736 C C . ARG A 1 94 ? 10.109 20.016 -0.811 1 97.69 94 ARG A C 1
ATOM 738 O O . ARG A 1 94 ? 9.57 19.344 -1.704 1 97.69 94 ARG A O 1
ATOM 745 N N . GLN A 1 95 ? 11.312 19.75 -0.392 1 98.12 95 GLN A N 1
ATOM 746 C CA . GLN A 1 95 ? 12.086 18.641 -0.936 1 98.12 95 GLN A CA 1
ATOM 747 C C . GLN A 1 95 ? 11.422 17.297 -0.621 1 98.12 95 GLN A C 1
ATOM 749 O O . GLN A 1 95 ? 11.391 16.406 -1.467 1 98.12 95 GLN A O 1
ATOM 754 N N . LEU A 1 96 ? 10.922 17.141 0.592 1 98.5 96 LEU A N 1
ATOM 755 C CA . LEU A 1 96 ? 10.172 15.938 0.96 1 98.5 96 LEU A CA 1
ATOM 756 C C . LEU A 1 96 ? 9 15.711 0.006 1 98.5 96 LEU A C 1
ATOM 758 O O . LEU A 1 96 ? 8.82 14.602 -0.504 1 98.5 96 LEU A O 1
ATOM 762 N N . MET A 1 97 ? 8.273 16.766 -0.341 1 98.44 97 MET A N 1
ATOM 763 C CA . MET A 1 97 ? 7.082 16.641 -1.17 1 98.44 97 MET A CA 1
ATOM 764 C C . MET A 1 97 ? 7.453 16.391 -2.629 1 98.44 97 MET A C 1
ATOM 766 O O . MET A 1 97 ? 6.742 15.688 -3.348 1 98.44 97 MET A O 1
ATOM 770 N N . LEU A 1 98 ? 8.547 16.922 -3.068 1 98.5 98 LEU A N 1
ATOM 771 C CA . LEU A 1 98 ? 8.992 16.656 -4.43 1 98.5 98 LEU A CA 1
ATOM 772 C C . LEU A 1 98 ? 9.344 15.18 -4.605 1 98.5 98 LEU A C 1
ATOM 774 O O . LEU A 1 98 ? 9.023 14.578 -5.637 1 98.5 98 LEU A O 1
ATOM 778 N N . GLN A 1 99 ? 10.008 14.602 -3.625 1 98.56 99 GLN A N 1
ATOM 779 C CA . GLN A 1 99 ? 10.281 13.172 -3.658 1 98.56 99 GLN A CA 1
ATOM 780 C C . GLN A 1 99 ? 8.992 12.359 -3.576 1 98.56 99 GLN A C 1
ATOM 782 O O . GLN A 1 99 ? 8.859 11.328 -4.238 1 98.56 99 GLN A O 1
ATOM 787 N N . THR A 1 100 ? 8.062 12.859 -2.76 1 98.69 100 THR A N 1
ATOM 788 C CA . THR A 1 100 ? 6.742 12.242 -2.664 1 98.69 100 THR A CA 1
ATOM 789 C C . THR A 1 100 ? 6.059 12.211 -4.027 1 98.69 100 THR A C 1
ATOM 791 O O . THR A 1 100 ? 5.547 11.172 -4.445 1 98.69 100 THR A O 1
ATOM 794 N N . ASN A 1 101 ? 6.125 13.328 -4.766 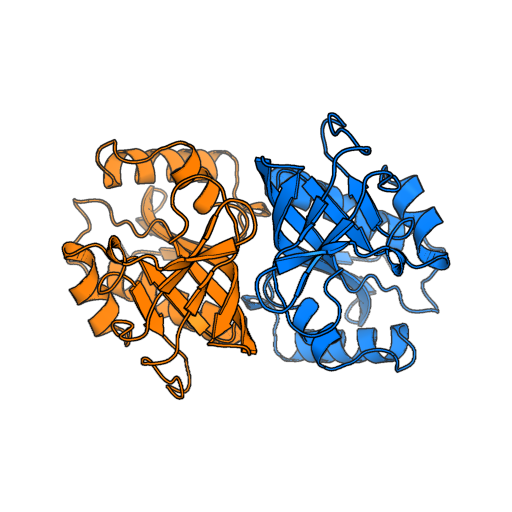1 98.75 101 ASN A N 1
ATOM 795 C CA . ASN A 1 101 ? 5.527 13.414 -6.094 1 98.75 101 ASN A CA 1
ATOM 796 C C . ASN A 1 101 ? 6.133 12.383 -7.047 1 98.75 101 ASN A C 1
ATOM 798 O O . ASN A 1 101 ? 5.414 11.766 -7.832 1 98.75 101 ASN A O 1
ATOM 802 N N . LYS A 1 102 ? 7.398 12.172 -6.961 1 98.44 102 LYS A N 1
ATOM 803 C CA . LYS A 1 102 ? 8.078 11.211 -7.824 1 98.44 102 LYS A CA 1
ATOM 804 C C . LYS A 1 102 ? 7.598 9.789 -7.543 1 98.44 102 LYS A C 1
ATOM 806 O O . LYS A 1 102 ? 7.344 9.016 -8.469 1 98.44 102 LYS A O 1
ATOM 811 N N . ILE A 1 103 ? 7.484 9.469 -6.281 1 98.62 103 ILE A N 1
ATOM 812 C CA . ILE A 1 103 ? 7.039 8.133 -5.891 1 98.62 103 ILE A CA 1
ATOM 813 C C . ILE A 1 103 ? 5.598 7.918 -6.352 1 98.62 103 ILE A C 1
ATOM 815 O O . ILE A 1 103 ? 5.277 6.887 -6.945 1 98.62 103 ILE A O 1
ATOM 819 N N . ILE A 1 104 ? 4.719 8.922 -6.113 1 98.62 104 ILE A N 1
ATOM 820 C CA . ILE A 1 104 ? 3.316 8.805 -6.492 1 98.62 104 ILE A CA 1
ATOM 821 C C . ILE A 1 104 ? 3.201 8.656 -8.008 1 98.62 104 ILE A C 1
ATOM 823 O O . ILE A 1 104 ? 2.469 7.797 -8.5 1 98.62 104 ILE A O 1
ATOM 827 N N . ALA A 1 105 ? 3.977 9.383 -8.773 1 97.88 105 ALA A N 1
ATOM 828 C CA . ALA A 1 105 ? 3.932 9.352 -10.227 1 97.88 105 ALA A CA 1
ATOM 829 C C . ALA A 1 105 ? 4.324 7.98 -10.766 1 97.88 105 ALA A C 1
ATOM 831 O O . ALA A 1 105 ? 3.814 7.535 -11.797 1 97.88 105 ALA A O 1
ATOM 832 N N . SER A 1 106 ? 5.129 7.312 -10.047 1 96 106 SER A N 1
ATOM 833 C CA . SER A 1 106 ? 5.672 6.055 -10.547 1 96 106 SER A CA 1
ATOM 834 C C . SER A 1 106 ? 4.809 4.871 -10.117 1 96 106 SER A C 1
ATOM 836 O O . SER A 1 106 ? 4.922 3.779 -10.68 1 96 106 SER A O 1
ATOM 838 N N . CYS A 1 107 ? 3.928 5.062 -9.18 1 96.81 107 CYS A N 1
ATOM 839 C CA . CYS A 1 107 ? 3.334 3.898 -8.531 1 96.81 107 CYS A CA 1
ATOM 840 C C . CYS A 1 107 ? 1.812 3.977 -8.555 1 96.81 107 CYS A C 1
ATOM 842 O O . CYS A 1 107 ? 1.133 2.949 -8.531 1 96.81 107 CYS A O 1
ATOM 844 N N . TYR A 1 108 ? 1.264 5.215 -8.5 1 97.5 108 TYR A N 1
ATOM 845 C CA . TYR A 1 108 ? -0.161 5.383 -8.242 1 97.5 108 TYR A CA 1
ATOM 846 C C . TYR A 1 108 ? -0.804 6.289 -9.281 1 97.5 108 TYR A C 1
ATOM 848 O O . TYR A 1 108 ? -0.117 7.078 -9.938 1 97.5 108 TYR A O 1
ATOM 856 N N . GLN A 1 109 ? -2.088 6.176 -9.414 1 96.94 109 GLN A N 1
ATOM 857 C CA . GLN A 1 109 ? -2.814 6.953 -10.414 1 96.94 109 GLN A CA 1
ATOM 858 C C . GLN A 1 109 ? -3.092 8.367 -9.914 1 96.94 109 GLN A C 1
ATOM 860 O O . GLN A 1 109 ? -3.293 9.281 -10.711 1 96.94 109 GLN A O 1
ATOM 865 N N . LEU A 1 110 ? -3.139 8.484 -8.578 1 98.06 110 LEU A N 1
ATOM 866 C CA . LEU A 1 110 ? -3.488 9.758 -7.953 1 98.06 110 LEU A CA 1
ATOM 867 C C . LEU A 1 110 ? -2.836 9.883 -6.578 1 98.06 110 LEU A C 1
ATOM 869 O O . LEU A 1 110 ? -2.688 8.891 -5.863 1 98.06 110 LEU A O 1
ATOM 873 N N . GLY A 1 111 ? -2.369 11.055 -6.266 1 98.75 111 GLY A N 1
ATOM 874 C CA . GLY A 1 111 ? -2.012 11.398 -4.898 1 98.75 111 GLY A CA 1
ATOM 875 C C . GLY A 1 111 ? -3.111 12.141 -4.164 1 98.75 111 GLY A C 1
ATOM 876 O O . GLY A 1 111 ? -3.791 12.992 -4.742 1 98.75 111 GLY A O 1
ATOM 877 N N . LEU A 1 112 ? -3.342 11.82 -2.934 1 98.69 112 LEU A N 1
ATOM 878 C CA . LEU A 1 112 ? -4.281 12.539 -2.086 1 98.69 112 LEU A CA 1
ATOM 879 C C . LEU A 1 112 ? -3.68 12.805 -0.709 1 98.69 112 LEU A C 1
ATOM 881 O O . LEU A 1 112 ? -2.791 12.078 -0.265 1 98.69 112 LEU A O 1
ATOM 885 N N . LEU A 1 113 ? -4.086 13.844 -0.074 1 98.19 113 LEU A N 1
ATOM 886 C CA . LEU A 1 113 ? -3.762 14.125 1.32 1 98.19 113 LEU A CA 1
ATOM 887 C C . LEU A 1 113 ? -4.844 14.992 1.961 1 98.19 113 LEU A C 1
ATOM 889 O O . LEU A 1 113 ? -5.676 15.57 1.262 1 98.19 113 LEU A O 1
ATOM 893 N N . SER A 1 114 ? -4.926 14.906 3.271 1 96.31 114 SER A N 1
ATOM 894 C CA . SER A 1 114 ? -5.699 15.859 4.055 1 96.31 114 SER A CA 1
ATOM 895 C C . SER A 1 114 ? -4.797 16.922 4.68 1 96.31 114 SER A C 1
ATOM 897 O O . SER A 1 114 ? -3.947 16.609 5.516 1 96.31 114 SER A O 1
ATOM 899 N N . ALA A 1 115 ? -4.977 18.125 4.27 1 93.12 115 ALA A N 1
ATOM 900 C CA . ALA A 1 115 ? -4.047 19.188 4.637 1 93.12 115 ALA A CA 1
ATOM 901 C C . ALA A 1 115 ? -4.535 19.938 5.871 1 93.12 115 ALA A C 1
ATOM 903 O O . ALA A 1 115 ? -5.734 20.203 6.016 1 93.12 115 ALA A O 1
ATOM 904 N N . SER A 1 116 ? -3.574 20.219 6.715 1 82.19 116 SER A N 1
ATOM 905 C CA . SER A 1 116 ? -3.842 21.281 7.688 1 82.19 116 SER A CA 1
ATOM 906 C C . SER A 1 116 ? -3.75 22.656 7.047 1 82.19 116 SER A C 1
ATOM 908 O O . SER A 1 116 ? -3.203 22.797 5.953 1 82.19 116 SER A O 1
ATOM 910 N N . ASP A 1 117 ? -4.309 23.609 7.719 1 78.94 117 ASP A N 1
ATOM 911 C CA . ASP A 1 117 ? -4.254 24.969 7.199 1 78.94 117 ASP A CA 1
ATOM 912 C C . ASP A 1 117 ? -2.812 25.422 6.961 1 78.94 117 ASP A C 1
ATOM 914 O O . ASP A 1 117 ? -2.51 26.047 5.941 1 78.94 117 ASP A O 1
ATOM 918 N N . ASP A 1 118 ? -1.957 25.016 7.844 1 78.25 118 ASP A N 1
ATOM 919 C CA . ASP A 1 118 ? -0.56 25.422 7.777 1 78.25 118 ASP A CA 1
ATOM 920 C C . ASP A 1 118 ? 0.172 24.703 6.645 1 78.25 118 ASP A C 1
ATOM 922 O O . ASP A 1 118 ? 1.107 25.25 6.055 1 78.25 118 ASP A O 1
ATOM 926 N N . GLY A 1 119 ? -0.271 23.562 6.297 1 87.62 119 GLY A N 1
ATOM 927 C CA . GLY A 1 119 ? 0.422 22.75 5.305 1 87.62 119 GLY A CA 1
ATOM 928 C C . GLY A 1 119 ? -0.013 23.062 3.881 1 87.62 119 GLY A C 1
ATOM 929 O O . GLY A 1 119 ? 0.704 22.75 2.928 1 87.62 119 GLY A O 1
ATOM 930 N N . GLN A 1 120 ? -1.114 23.734 3.773 1 91.75 120 GLN A N 1
ATOM 931 C CA . GLN A 1 120 ? -1.718 23.922 2.459 1 91.75 120 GLN A CA 1
ATOM 932 C C . GLN A 1 120 ? -0.786 24.703 1.532 1 91.75 120 GLN A C 1
ATOM 934 O O . GLN A 1 120 ? -0.655 24.375 0.353 1 91.75 120 GLN A O 1
ATOM 939 N N . LYS A 1 121 ? -0.152 25.719 2.045 1 92.88 121 LYS A N 1
ATOM 940 C CA . LYS A 1 121 ? 0.748 26.547 1.233 1 92.88 121 LYS A CA 1
ATOM 941 C C . LYS A 1 121 ? 1.901 25.703 0.684 1 92.88 121 LYS A C 1
ATOM 943 O O . LYS A 1 121 ? 2.275 25.844 -0.482 1 92.88 121 LYS A O 1
ATOM 948 N N . LEU A 1 122 ? 2.428 24.875 1.514 1 95.44 122 LEU A N 1
ATOM 949 C CA . LEU A 1 122 ? 3.506 23.984 1.1 1 95.44 122 LEU A CA 1
ATOM 950 C C . LEU A 1 122 ? 3.059 23.078 -0.044 1 95.44 122 LEU A C 1
ATOM 952 O O . LEU A 1 122 ? 3.734 22.984 -1.07 1 95.44 122 LEU A O 1
ATOM 956 N N . TYR A 1 123 ? 1.926 22.438 0.082 1 97.81 123 TYR A N 1
ATOM 957 C CA . TYR A 1 123 ? 1.449 21.469 -0.9 1 97.81 123 TYR A CA 1
ATOM 958 C C . TYR A 1 123 ? 1.131 22.141 -2.227 1 97.81 123 TYR A C 1
ATOM 960 O O . TYR A 1 123 ? 1.441 21.609 -3.295 1 97.81 123 TYR A O 1
ATOM 968 N N . HIS A 1 124 ? 0.59 23.3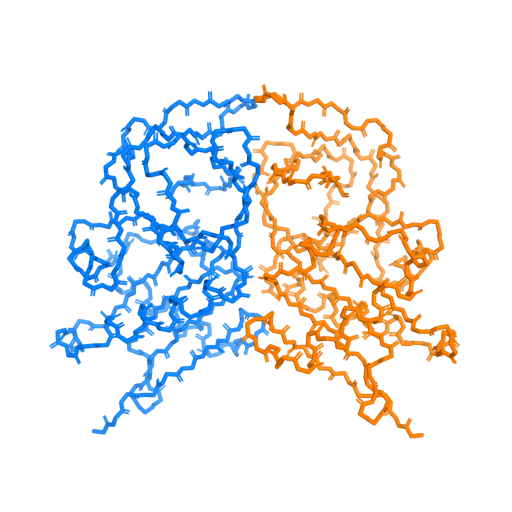44 -2.135 1 96.38 124 HIS A N 1
ATOM 969 C CA . HIS A 1 124 ? 0.313 24.109 -3.338 1 96.38 124 HIS A CA 1
ATOM 970 C C . HIS A 1 124 ? 1.596 24.422 -4.102 1 96.38 124 HIS A C 1
ATOM 972 O O . HIS A 1 124 ? 1.616 24.375 -5.336 1 96.38 124 HIS A O 1
ATOM 978 N N . SER A 1 125 ? 2.588 24.734 -3.445 1 96.06 125 SER A N 1
ATOM 979 C CA . SER A 1 125 ? 3.852 25.156 -4.047 1 96.06 125 SER A CA 1
ATOM 980 C C . SER A 1 125 ? 4.465 24.031 -4.871 1 96.06 125 SER A C 1
ATOM 982 O O . SER A 1 125 ? 5.34 24.266 -5.707 1 96.06 125 SER A O 1
ATOM 984 N N . VAL A 1 126 ? 4.035 22.797 -4.621 1 97.19 126 VAL A N 1
ATOM 985 C CA . VAL A 1 126 ? 4.598 21.688 -5.371 1 97.19 126 VAL A CA 1
ATOM 986 C C . VAL A 1 126 ? 3.51 21.031 -6.227 1 97.19 126 VAL A C 1
ATOM 988 O O . VAL A 1 126 ? 3.609 19.859 -6.582 1 97.19 126 VAL A O 1
ATOM 991 N N . GLY A 1 127 ? 2.363 21.688 -6.43 1 97.44 127 GLY A N 1
ATOM 992 C CA . GLY A 1 127 ? 1.433 21.344 -7.492 1 97.44 127 GLY A CA 1
ATOM 993 C C . GLY A 1 127 ? 0.159 20.703 -6.98 1 97.44 127 GLY A C 1
ATOM 994 O O . GLY A 1 127 ? -0.725 20.359 -7.77 1 97.44 127 GLY A O 1
ATOM 995 N N . TRP A 1 128 ? 0.01 20.578 -5.711 1 98.38 128 TRP A N 1
ATOM 996 C CA . TRP A 1 128 ? -1.208 19.984 -5.164 1 98.38 128 TRP A CA 1
ATOM 997 C C . TRP A 1 128 ? -2.344 21 -5.148 1 98.38 128 TRP A C 1
ATOM 999 O O . TRP A 1 128 ? -2.111 22.203 -4.953 1 98.38 128 TRP A O 1
ATOM 1009 N N . GLN A 1 129 ? -3.504 20.5 -5.344 1 97.56 129 GLN A N 1
ATOM 1010 C CA . GLN A 1 129 ? -4.664 21.391 -5.41 1 97.56 129 GLN A CA 1
ATOM 1011 C C . GLN A 1 129 ? -5.789 20.891 -4.508 1 97.56 129 GLN A C 1
ATOM 1013 O O . GLN A 1 129 ? -5.938 19.672 -4.305 1 97.56 129 GLN A O 1
ATOM 1018 N N . ILE A 1 130 ? -6.586 21.766 -4.113 1 97.31 130 ILE A N 1
ATOM 1019 C CA . ILE A 1 130 ? -7.73 21.422 -3.27 1 97.31 130 ILE A CA 1
ATOM 1020 C C . ILE A 1 130 ? -8.758 20.641 -4.086 1 97.31 130 ILE A C 1
ATOM 1022 O O . ILE A 1 130 ? -9.039 20.984 -5.234 1 97.31 130 ILE A O 1
ATOM 1026 N N . TRP A 1 131 ? -9.195 19.562 -3.482 1 98 131 TRP A N 1
ATOM 1027 C CA . TRP A 1 131 ? -10.266 18.797 -4.105 1 98 131 TRP A CA 1
ATOM 1028 C C . TRP A 1 131 ? -11.609 19.5 -3.961 1 98 131 TRP A C 1
ATOM 1030 O O . TRP A 1 131 ? -11.992 19.891 -2.857 1 98 131 TRP A O 1
ATOM 1040 N N . LYS A 1 132 ? -12.352 19.641 -5.004 1 97.88 132 LYS A N 1
ATOM 1041 C CA . LYS A 1 132 ? -13.578 20.438 -4.996 1 97.88 132 LYS A CA 1
ATOM 1042 C C . LYS A 1 132 ? -14.805 19.531 -4.977 1 97.88 132 LYS A C 1
ATOM 1044 O O . LYS A 1 132 ? -15.906 19.984 -4.645 1 97.88 132 LYS A O 1
ATOM 1049 N N . GLY A 1 133 ? -14.633 18.297 -5.398 1 97.94 133 GLY A N 1
ATOM 1050 C CA . GLY A 1 133 ? -15.742 17.359 -5.422 1 97.94 133 GLY A CA 1
ATOM 1051 C C . GLY A 1 133 ? -16.156 16.891 -4.039 1 97.94 133 GLY A C 1
ATOM 1052 O O . GLY A 1 133 ? -15.461 17.156 -3.055 1 97.94 133 GLY A O 1
ATOM 1053 N N . LYS A 1 134 ? -17.25 16.156 -4.02 1 98.12 134 LYS A N 1
ATOM 1054 C CA . LYS A 1 134 ? -17.781 15.617 -2.77 1 98.12 134 LYS A CA 1
ATOM 1055 C C . LYS A 1 134 ? -16.922 14.453 -2.273 1 98.12 134 LYS A C 1
ATOM 1057 O O . LYS A 1 134 ? -16.297 13.75 -3.074 1 98.12 134 LYS A O 1
ATOM 1062 N N . LEU A 1 135 ? -16.891 14.328 -1 1 97.94 135 LEU A N 1
ATOM 1063 C CA . LEU A 1 135 ? -16.125 13.258 -0.362 1 97.94 135 LEU A CA 1
ATOM 1064 C C . LEU A 1 135 ? -17.062 12.281 0.352 1 97.94 135 LEU A C 1
ATOM 1066 O O . LEU A 1 135 ? -18 12.703 1.03 1 97.94 135 LEU A O 1
ATOM 1070 N N . PHE A 1 136 ? -16.797 11.031 0.176 1 96.31 136 PHE A N 1
ATOM 1071 C CA . PHE A 1 136 ? -17.641 10.008 0.791 1 96.31 136 PHE A CA 1
ATOM 1072 C C . PHE A 1 136 ? -16.781 8.992 1.549 1 96.31 136 PHE A C 1
ATOM 1074 O O . PHE A 1 136 ? -15.703 8.617 1.095 1 96.31 136 PHE A O 1
ATOM 1081 N N . GLU A 1 137 ? -17.297 8.578 2.701 1 94.44 137 GLU A N 1
ATOM 1082 C CA . GLU A 1 137 ? -16.672 7.535 3.514 1 94.44 137 GLU A CA 1
ATOM 1083 C C . GLU A 1 137 ? -17.641 6.391 3.785 1 94.44 137 GLU A C 1
ATOM 1085 O O . GLU A 1 137 ? -18.859 6.574 3.736 1 94.44 137 GLU A O 1
ATOM 1090 N N . LEU A 1 138 ? -17.078 5.281 4.043 1 88.31 138 LEU A N 1
ATOM 1091 C CA . LEU A 1 138 ? -17.906 4.109 4.328 1 88.31 138 LEU A CA 1
ATOM 1092 C C . LEU A 1 138 ? -18.25 4.035 5.812 1 88.31 138 LEU A C 1
ATOM 1094 O O . LEU A 1 138 ? -17.359 4.012 6.664 1 88.31 138 LEU A O 1
ATOM 1098 N N . LYS A 1 139 ? -19.5 4.074 6.129 1 83.38 139 LYS A N 1
ATOM 1099 C CA . LYS A 1 139 ? -20.031 3.924 7.48 1 83.38 139 LYS A CA 1
ATOM 1100 C C . LYS A 1 139 ? -21.094 2.84 7.535 1 83.38 139 LYS A C 1
ATOM 1102 O O . LYS A 1 139 ? -22.141 2.957 6.887 1 83.38 139 LYS A O 1
ATOM 1107 N N . GLN A 1 140 ? -20.812 1.804 8.289 1 76.94 140 GLN A N 1
ATOM 1108 C CA . GLN A 1 140 ? -21.75 0.701 8.484 1 76.94 140 GLN A CA 1
ATOM 1109 C C . GLN A 1 140 ? -22.219 0.131 7.141 1 76.94 140 GLN A C 1
ATOM 1111 O O . GLN A 1 140 ? -23.406 -0.052 6.918 1 76.94 140 GLN A O 1
ATOM 1116 N N . GLY A 1 141 ? -21.391 0.102 6.207 1 78 141 GLY A N 1
ATOM 1117 C CA . GLY A 1 141 ? -21.641 -0.599 4.957 1 78 141 GLY A CA 1
ATOM 1118 C C . GLY A 1 141 ? -22.219 0.293 3.877 1 78 141 GLY A C 1
ATOM 1119 O O . GLY A 1 141 ? -22.578 -0.182 2.797 1 78 141 GLY A O 1
ATOM 1120 N N . SER A 1 142 ? -22.375 1.597 4.246 1 85.19 142 SER A N 1
ATOM 1121 C CA . SER A 1 142 ? -22.859 2.543 3.244 1 85.19 142 SER A CA 1
ATOM 1122 C C . SER A 1 142 ? -21.969 3.77 3.162 1 85.19 142 SER A C 1
ATOM 1124 O O . SER A 1 142 ? -21.344 4.16 4.152 1 85.19 142 SER A O 1
ATOM 1126 N N . TYR A 1 143 ? -21.938 4.359 1.978 1 91.25 143 TYR A N 1
ATOM 1127 C CA . TYR A 1 143 ? -21.188 5.598 1.827 1 91.25 143 TYR A CA 1
ATOM 1128 C C . TYR A 1 143 ? -21.984 6.793 2.326 1 91.25 143 TYR A C 1
ATOM 1130 O O . TYR A 1 143 ? -23.156 6.945 1.976 1 91.25 143 TYR A O 1
ATOM 1138 N N . ILE A 1 144 ? -21.375 7.551 3.162 1 93.81 144 ILE A N 1
ATOM 1139 C CA . ILE A 1 144 ? -21.953 8.805 3.643 1 93.81 144 ILE A CA 1
ATOM 1140 C C . ILE A 1 144 ? -21.031 9.969 3.271 1 93.81 144 ILE A C 1
ATOM 1142 O O . ILE A 1 144 ? -19.812 9.836 3.299 1 93.81 144 ILE A O 1
ATOM 1146 N N . ARG A 1 145 ? -21.656 11.102 3.02 1 96.75 145 ARG A N 1
ATOM 1147 C CA . ARG A 1 145 ? -20.859 12.258 2.619 1 96.75 145 ARG A CA 1
ATOM 1148 C C . ARG A 1 145 ? -20.062 12.812 3.799 1 96.75 145 ARG A C 1
ATOM 1150 O O . ARG A 1 145 ? -20.609 12.961 4.898 1 96.75 145 ARG A O 1
ATOM 1157 N N . SER A 1 146 ? -18.766 13.008 3.561 1 96.81 146 SER A N 1
ATOM 1158 C CA . SER A 1 146 ? -17.891 13.609 4.562 1 96.81 146 SER A CA 1
ATOM 1159 C C . SER A 1 146 ? -17.844 15.133 4.422 1 96.81 146 SER A C 1
ATOM 1161 O O . SER A 1 146 ? -16.812 15.703 4.098 1 96.81 146 SER A O 1
ATOM 1163 N N . ILE A 1 147 ? -18.875 15.836 4.828 1 96.62 147 ILE A N 1
ATOM 1164 C CA . ILE A 1 147 ? -19.047 17.266 4.59 1 96.62 147 ILE A CA 1
ATOM 1165 C C . ILE A 1 147 ? -17.969 18.047 5.32 1 96.62 147 ILE A C 1
ATOM 1167 O O . ILE A 1 147 ? -17.391 19 4.773 1 96.62 147 ILE A O 1
ATOM 1171 N N . GLU A 1 148 ? -17.609 17.609 6.453 1 94.38 148 GLU A N 1
ATOM 1172 C CA . GLU A 1 148 ? -16.672 18.344 7.301 1 94.38 148 GLU A CA 1
ATOM 1173 C C . GLU A 1 148 ? -15.258 18.281 6.73 1 94.38 148 GLU A C 1
ATOM 1175 O O . GLU A 1 148 ? -14.406 19.094 7.098 1 94.38 148 GLU A O 1
ATOM 1180 N N . GLU A 1 149 ? -14.992 17.328 5.895 1 95 149 GLU A N 1
ATOM 1181 C CA . GLU A 1 149 ? -13.656 17.141 5.324 1 95 149 GLU A CA 1
ATOM 1182 C C . GLU A 1 149 ? -13.5 17.938 4.031 1 95 149 GLU A C 1
ATOM 1184 O O . GLU A 1 149 ? -12.383 18.094 3.531 1 95 149 GLU A O 1
ATOM 1189 N N . GLU A 1 150 ? -14.609 18.344 3.477 1 95.19 150 GLU A N 1
ATOM 1190 C CA . GLU A 1 150 ? -14.57 19.047 2.195 1 95.19 150 GLU A CA 1
ATOM 1191 C C . GLU A 1 150 ? -13.82 20.375 2.309 1 95.19 150 GLU A C 1
ATOM 1193 O O . GLU A 1 150 ? -14 21.109 3.283 1 95.19 150 GLU A O 1
ATOM 1198 N N . GLY A 1 151 ? -12.922 20.578 1.375 1 93.56 151 GLY A N 1
ATOM 1199 C CA . GLY A 1 151 ? -12.062 21.734 1.401 1 93.56 151 GLY A CA 1
ATOM 1200 C C . GLY A 1 151 ? -10.703 21.469 2.018 1 93.56 151 GLY A C 1
ATOM 1201 O O . GLY A 1 151 ? -9.773 22.266 1.871 1 93.56 151 GLY A O 1
ATOM 1202 N N . GLY A 1 152 ? -10.57 20.297 2.697 1 95.44 152 GLY A N 1
ATOM 1203 C CA . GLY A 1 152 ? -9.336 19.969 3.379 1 95.44 152 GLY A CA 1
ATOM 1204 C C . GLY A 1 152 ? -8.5 18.938 2.639 1 95.44 152 GLY A C 1
ATOM 1205 O O . GLY A 1 152 ? -7.309 18.781 2.924 1 95.44 152 GLY A O 1
ATOM 1206 N N . VAL A 1 153 ? -9.125 18.266 1.685 1 97.69 153 VAL A N 1
ATOM 1207 C CA . VAL A 1 153 ? -8.43 17.234 0.924 1 97.69 153 VAL A CA 1
ATOM 1208 C C . VAL A 1 153 ? -7.812 17.844 -0.332 1 97.69 153 VAL A C 1
ATOM 1210 O O . VAL A 1 153 ? -8.422 18.688 -0.984 1 97.69 153 VAL A O 1
ATOM 1213 N N . MET A 1 154 ? -6.594 17.438 -0.618 1 98.31 154 MET A N 1
ATOM 1214 C CA . MET A 1 154 ? -5.902 17.891 -1.824 1 98.31 154 MET A CA 1
ATOM 1215 C C . MET A 1 154 ? -5.5 16.703 -2.689 1 98.31 154 MET A C 1
ATOM 1217 O O . MET A 1 154 ? -5.375 15.578 -2.193 1 98.31 154 MET A O 1
ATOM 1221 N N . GLY A 1 155 ? -5.383 16.984 -3.986 1 98.44 155 GLY A N 1
ATOM 1222 C CA . GLY A 1 155 ? -4.973 15.961 -4.938 1 98.44 155 GLY A CA 1
ATOM 1223 C C . GLY A 1 155 ? -3.838 16.406 -5.844 1 98.44 155 GLY A C 1
ATOM 1224 O O . GLY A 1 155 ? -3.609 17.609 -6.012 1 98.44 155 GLY A O 1
ATOM 1225 N N . TRP A 1 156 ? -3.092 15.469 -6.324 1 98.56 156 TRP A N 1
ATOM 1226 C CA . TRP A 1 156 ? -1.999 15.695 -7.266 1 98.56 156 TRP A CA 1
ATOM 1227 C C . TRP A 1 156 ? -1.879 14.539 -8.25 1 98.56 156 TRP A C 1
ATOM 1229 O O . TRP A 1 156 ? -2.006 13.375 -7.867 1 98.56 156 TRP A O 1
ATOM 1239 N N . LYS A 1 157 ? -1.749 14.805 -9.453 1 97.5 157 LYS A N 1
ATOM 1240 C CA . LYS A 1 157 ? -1.479 13.844 -10.523 1 97.5 157 LYS A CA 1
ATOM 1241 C C . LYS A 1 157 ? -0.349 14.336 -11.422 1 97.5 157 LYS A C 1
ATOM 1243 O O . LYS A 1 157 ? -0.307 15.508 -11.797 1 97.5 157 LYS A O 1
ATOM 1248 N N . ALA A 1 158 ? 0.478 13.422 -11.82 1 93.94 158 ALA A N 1
ATOM 1249 C CA . ALA A 1 158 ? 1.702 13.766 -12.539 1 93.94 158 ALA A CA 1
ATOM 1250 C C . ALA A 1 158 ? 1.387 14.461 -13.859 1 93.94 158 ALA A C 1
ATOM 1252 O O . ALA A 1 158 ? 2.066 15.414 -14.25 1 93.94 158 ALA A O 1
ATOM 1253 N N . ASP A 1 159 ? 0.343 13.984 -14.523 1 92.88 159 ASP A N 1
ATOM 1254 C CA . ASP A 1 159 ? 0.044 14.547 -15.836 1 92.88 159 ASP A CA 1
ATOM 1255 C C . ASP A 1 159 ? -0.986 15.672 -15.734 1 92.88 159 ASP A C 1
ATOM 1257 O O . ASP A 1 159 ? -1.337 16.297 -16.734 1 92.88 159 ASP A O 1
ATOM 1261 N N . GLY A 1 160 ? -1.482 15.906 -14.578 1 90 160 GLY A N 1
ATOM 1262 C CA . GLY A 1 160 ? -2.406 17 -14.312 1 90 160 GLY A CA 1
ATOM 1263 C C . GLY A 1 160 ? -3.811 16.719 -14.82 1 90 160 GLY A C 1
ATOM 1264 O O . GLY A 1 160 ? -4.68 17.594 -14.75 1 90 160 GLY A O 1
ATOM 1265 N N . GLU A 1 161 ? -4.047 15.539 -15.375 1 91.75 161 GLU A N 1
ATOM 1266 C CA . GLU A 1 161 ? -5.344 15.203 -15.953 1 91.75 161 GLU A CA 1
ATOM 1267 C C . GLU A 1 161 ? -6.27 14.57 -14.922 1 91.75 161 GLU A C 1
ATOM 1269 O O . GLU A 1 161 ? -6.508 13.359 -14.945 1 91.75 161 GLU A O 1
ATOM 1274 N N . VAL A 1 162 ? -6.699 15.359 -14.047 1 93.62 162 VAL A N 1
ATOM 1275 C CA . VAL A 1 162 ? -7.609 14.906 -13 1 93.62 162 VAL A CA 1
ATOM 1276 C C . VAL A 1 162 ? -8.766 15.891 -12.867 1 93.62 162 VAL A C 1
ATOM 1278 O O . VAL A 1 162 ? -8.57 17.109 -12.922 1 93.62 162 VAL A O 1
ATOM 1281 N N . ASP A 1 163 ? -9.945 15.43 -12.859 1 96.25 163 ASP A N 1
ATOM 1282 C CA . ASP A 1 163 ? -11.141 16.219 -12.578 1 96.25 163 ASP A CA 1
ATOM 1283 C C . ASP A 1 163 ? -11.336 16.422 -11.078 1 96.25 163 ASP A C 1
ATOM 1285 O O . ASP A 1 163 ? -11.914 15.562 -10.406 1 96.25 163 ASP A O 1
ATOM 1289 N N . PHE A 1 164 ? -11 17.547 -10.617 1 97.12 164 PHE A N 1
ATOM 1290 C CA . PHE A 1 164 ? -11.016 17.828 -9.188 1 97.12 164 PHE A CA 1
ATOM 1291 C C . PHE A 1 164 ? -12.445 18.047 -8.695 1 97.12 164 PHE A C 1
ATOM 1293 O O . PHE A 1 164 ? -12.68 18.188 -7.496 1 97.12 164 PHE A O 1
ATOM 1300 N N . THR A 1 165 ? -13.391 17.953 -9.562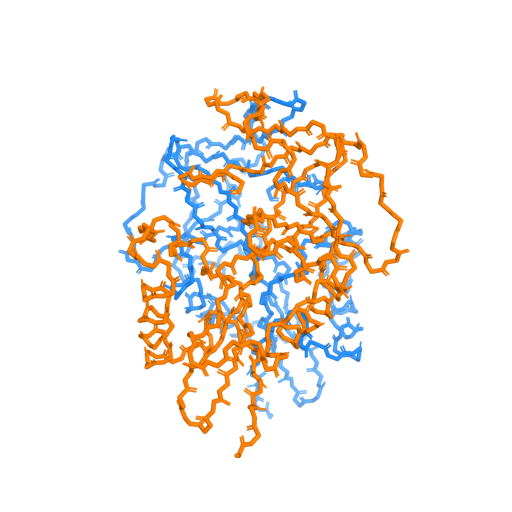 1 97.31 165 THR A N 1
ATOM 1301 C CA . THR A 1 165 ? -14.781 18.125 -9.156 1 97.31 165 THR A CA 1
ATOM 1302 C C . THR A 1 165 ? -15.477 16.781 -9.008 1 97.31 165 THR A C 1
ATOM 1304 O O . THR A 1 165 ? -16.625 16.703 -8.555 1 97.31 165 THR A O 1
ATOM 1307 N N . ALA A 1 166 ? -14.836 15.727 -9.398 1 97.38 166 ALA A N 1
ATOM 1308 C CA . ALA A 1 166 ? -15.398 14.391 -9.25 1 97.38 166 ALA A CA 1
ATOM 1309 C C . ALA A 1 166 ? -15.555 14.023 -7.773 1 97.38 166 ALA A C 1
ATOM 1311 O O . ALA A 1 166 ? -14.805 14.508 -6.926 1 97.38 166 ALA A O 1
ATOM 1312 N N . SER A 1 167 ? -16.516 13.156 -7.492 1 97.5 167 SER A N 1
ATOM 1313 C CA . SER A 1 167 ? -16.656 12.656 -6.133 1 97.5 167 SER A CA 1
ATOM 1314 C C . SER A 1 167 ? -15.594 11.617 -5.809 1 97.5 167 SER A C 1
ATOM 1316 O O . SER A 1 167 ? -15.25 10.781 -6.656 1 97.5 167 SER A O 1
ATOM 1318 N N . LEU A 1 168 ? -15.102 11.703 -4.59 1 97 168 LEU A N 1
ATOM 1319 C CA . LEU A 1 168 ? -14.164 10.703 -4.094 1 97 168 LEU A CA 1
ATOM 1320 C C . LEU A 1 168 ? -14.836 9.773 -3.088 1 97 168 LEU A C 1
ATOM 1322 O O . LEU A 1 168 ? -15.562 10.234 -2.201 1 97 168 LEU A O 1
ATOM 1326 N N . TYR A 1 169 ? -14.641 8.539 -3.207 1 94.88 169 TYR A N 1
ATOM 1327 C CA . TYR A 1 169 ? -15.055 7.52 -2.248 1 94.88 169 TYR A CA 1
ATOM 1328 C C . TYR A 1 169 ? -13.844 6.816 -1.643 1 94.88 169 TYR A C 1
ATOM 1330 O O . TYR A 1 169 ? -13.078 6.172 -2.355 1 94.88 169 TYR A O 1
ATOM 1338 N N . CYS A 1 170 ? -13.695 6.965 -0.346 1 94.5 170 CYS A N 1
ATOM 1339 C CA . CYS A 1 170 ? -12.484 6.422 0.246 1 94.5 170 CYS A CA 1
ATOM 1340 C C . CYS A 1 170 ? -12.711 5.008 0.766 1 94.5 170 CYS A C 1
ATOM 1342 O O . CYS A 1 170 ? -13.859 4.57 0.901 1 94.5 170 CYS A O 1
ATOM 1344 N N . ASP A 1 171 ? -11.648 4.242 0.922 1 91.81 171 ASP A N 1
ATOM 1345 C CA . ASP A 1 171 ? -11.703 2.91 1.521 1 91.81 171 ASP A CA 1
ATOM 1346 C C . ASP A 1 171 ? -11.961 2.994 3.023 1 91.81 171 ASP A C 1
ATOM 1348 O O . ASP A 1 171 ? -12.016 4.09 3.59 1 91.81 171 ASP A O 1
ATOM 1352 N N . PHE A 1 172 ? -12.258 1.883 3.654 1 89.38 172 PHE A N 1
ATOM 1353 C CA . PHE A 1 172 ? -12.547 1.811 5.082 1 89.38 172 PHE A CA 1
ATOM 1354 C C . PHE A 1 172 ? -11.273 1.6 5.883 1 89.38 172 PHE A C 1
ATOM 1356 O O . PHE A 1 172 ? -10.438 0.767 5.523 1 89.38 172 PHE A O 1
ATOM 1363 N N . ARG A 1 173 ? -11.031 2.389 6.941 1 90.88 173 ARG A N 1
ATOM 1364 C CA . ARG A 1 173 ? -9.914 2.188 7.859 1 90.88 173 ARG A CA 1
ATOM 1365 C C . ARG A 1 173 ? -10.273 2.652 9.266 1 90.88 173 ARG A C 1
ATOM 1367 O O . ARG A 1 173 ? -11.352 3.207 9.484 1 90.88 173 ARG A O 1
ATOM 1374 N N . GLY A 1 174 ? -9.414 2.355 10.195 1 88.25 174 GLY A N 1
ATOM 1375 C CA . GLY A 1 174 ? -9.648 2.791 11.562 1 88.25 174 GLY A CA 1
ATOM 1376 C C . GLY A 1 174 ? -9.469 4.285 11.758 1 88.25 174 GLY A C 1
ATOM 1377 O O . GLY A 1 174 ? -8.602 4.895 11.125 1 88.25 174 GLY A O 1
ATOM 1378 N N . GLY A 1 175 ? -10.227 4.883 12.719 1 89.19 175 GLY A N 1
ATOM 1379 C CA . GLY A 1 175 ? -10.047 6.293 13.016 1 89.19 175 GLY A CA 1
ATOM 1380 C C . GLY A 1 175 ? -10.547 7.203 11.914 1 89.19 175 GLY A C 1
ATOM 1381 O O . GLY A 1 175 ? -11.594 6.949 11.32 1 89.19 175 GLY A O 1
ATOM 1382 N N . ASP A 1 176 ? -9.805 8.258 11.656 1 90 176 ASP A N 1
ATOM 1383 C CA . ASP A 1 176 ? -10.164 9.219 10.617 1 90 176 ASP A CA 1
ATOM 1384 C C . ASP A 1 176 ? -10.031 8.594 9.227 1 90 176 ASP A C 1
ATOM 1386 O O . ASP A 1 176 ? -9 8.008 8.898 1 90 176 ASP A O 1
ATOM 1390 N N . GLN A 1 177 ? -11.047 8.781 8.398 1 92.62 177 GLN A N 1
ATOM 1391 C CA . GLN A 1 177 ? -11.078 8.117 7.105 1 92.62 177 GLN A CA 1
ATOM 1392 C C . GLN A 1 177 ? -10.266 8.891 6.066 1 92.62 177 GLN A C 1
ATOM 1394 O O . GLN A 1 177 ? -9.859 8.328 5.047 1 92.62 177 GLN A O 1
ATOM 1399 N N . TRP A 1 178 ? -10.227 10.195 6.328 1 94 178 TRP A N 1
ATOM 1400 C CA . TRP A 1 178 ? -9.516 11.047 5.387 1 94 178 TRP A CA 1
ATOM 1401 C C . TRP A 1 178 ? -8.18 11.508 5.977 1 94 178 TRP A C 1
ATOM 1403 O O . TRP A 1 178 ? -8.102 11.836 7.16 1 94 178 TRP A O 1
ATOM 1413 N N . MET B 1 1 ? 24.5 -22.25 -9.547 1 63.66 1 MET B N 1
ATOM 1414 C CA . MET B 1 1 ? 24.734 -20.938 -8.969 1 63.66 1 MET B CA 1
ATOM 1415 C C . MET B 1 1 ? 23.516 -20.438 -8.195 1 63.66 1 MET B C 1
ATOM 1417 O O . MET B 1 1 ? 22.391 -20.859 -8.477 1 63.66 1 MET B O 1
ATOM 1421 N N . GLY B 1 2 ? 23.547 -19.797 -6.957 1 88.5 2 GLY B N 1
ATOM 1422 C CA . GLY B 1 2 ? 22.578 -19.688 -5.891 1 88.5 2 GLY B CA 1
ATOM 1423 C C . GLY B 1 2 ? 21.547 -18.594 -6.129 1 88.5 2 GLY B C 1
ATOM 1424 O O . GLY B 1 2 ? 21.859 -17.594 -6.785 1 88.5 2 GLY B O 1
ATOM 1425 N N . ILE B 1 3 ? 20.344 -18.781 -6.082 1 97.38 3 ILE B N 1
ATOM 1426 C CA . ILE B 1 3 ? 19.234 -17.844 -6.238 1 97.38 3 ILE B CA 1
ATOM 1427 C C . ILE B 1 3 ? 19.406 -16.672 -5.266 1 97.38 3 ILE B C 1
ATOM 1429 O O . ILE B 1 3 ? 19.703 -16.891 -4.086 1 97.38 3 ILE B O 1
ATOM 1433 N N . GLU B 1 4 ? 19.406 -15.438 -5.805 1 97.81 4 GLU B N 1
ATOM 1434 C CA . GLU B 1 4 ? 19.438 -14.227 -4.988 1 97.81 4 GLU B CA 1
ATOM 1435 C C . GLU B 1 4 ? 18.047 -13.609 -4.848 1 97.81 4 GLU B C 1
ATOM 1437 O O . GLU B 1 4 ? 17.312 -13.5 -5.828 1 97.81 4 GLU B O 1
ATOM 1442 N N . TYR B 1 5 ? 17.734 -13.227 -3.652 1 98.19 5 TYR B N 1
ATOM 1443 C CA . TYR B 1 5 ? 16.422 -12.625 -3.395 1 98.19 5 TYR B CA 1
ATOM 1444 C C . TYR B 1 5 ? 16.562 -11.148 -3.039 1 98.19 5 TYR B C 1
ATOM 1446 O O . TYR B 1 5 ? 17.469 -10.766 -2.291 1 98.19 5 TYR B O 1
ATOM 1454 N N . ARG B 1 6 ? 15.75 -10.289 -3.645 1 97.75 6 ARG B N 1
ATOM 1455 C CA . ARG B 1 6 ? 15.703 -8.859 -3.359 1 97.75 6 ARG B CA 1
ATOM 1456 C C . ARG B 1 6 ? 14.266 -8.398 -3.109 1 97.75 6 ARG B C 1
ATOM 1458 O O . ARG B 1 6 ? 13.336 -8.859 -3.783 1 97.75 6 ARG B O 1
ATOM 1465 N N . SER B 1 7 ? 14.07 -7.57 -2.146 1 98.25 7 SER B N 1
ATOM 1466 C CA . SER B 1 7 ? 12.789 -6.945 -1.873 1 98.25 7 SER B CA 1
ATOM 1467 C C . SER B 1 7 ? 12.82 -5.449 -2.178 1 98.25 7 SER B C 1
ATOM 1469 O O . SER B 1 7 ? 13.602 -4.707 -1.575 1 98.25 7 SER B O 1
ATOM 1471 N N . LEU B 1 8 ? 11.984 -5 -3.1 1 98.06 8 LEU B N 1
ATOM 1472 C CA . LEU B 1 8 ? 11.969 -3.613 -3.549 1 98.06 8 LEU B CA 1
ATOM 1473 C C . LEU B 1 8 ? 10.539 -3.1 -3.672 1 98.06 8 LEU B C 1
ATOM 1475 O O . LEU B 1 8 ? 9.648 -3.83 -4.109 1 98.06 8 LEU B O 1
ATOM 1479 N N . HIS B 1 9 ? 10.367 -1.895 -3.293 1 98.62 9 HIS B N 1
ATOM 1480 C CA . HIS B 1 9 ? 9.094 -1.25 -3.604 1 98.62 9 HIS B CA 1
ATOM 1481 C C . HIS B 1 9 ? 8.992 -0.929 -5.09 1 98.62 9 HIS B C 1
ATOM 1483 O O . HIS B 1 9 ? 10.008 -0.698 -5.754 1 98.62 9 HIS B O 1
ATOM 1489 N N . THR B 1 10 ? 7.785 -0.854 -5.586 1 98.56 10 THR B N 1
ATOM 1490 C CA . THR B 1 10 ? 7.547 -0.559 -6.996 1 98.56 10 THR B CA 1
ATOM 1491 C C . THR B 1 10 ? 8.336 0.671 -7.434 1 98.56 10 THR B C 1
ATOM 1493 O O . THR B 1 10 ? 8.914 0.69 -8.523 1 98.56 10 THR B O 1
ATOM 1496 N N . SER B 1 11 ? 8.383 1.697 -6.59 1 98.25 11 SER B N 1
ATOM 1497 C CA . SER B 1 11 ? 9.047 2.957 -6.918 1 98.25 11 SER B CA 1
ATOM 1498 C C . SER B 1 11 ? 10.555 2.775 -7.051 1 98.25 11 SER B C 1
ATOM 1500 O O . SER B 1 11 ? 11.25 3.658 -7.559 1 98.25 11 SER B O 1
ATOM 1502 N N . GLN B 1 12 ? 11.086 1.67 -6.66 1 97.94 12 GLN B N 1
ATOM 1503 C CA . GLN B 1 12 ? 12.531 1.428 -6.645 1 97.94 12 GLN B CA 1
ATOM 1504 C C . GLN B 1 12 ? 12.945 0.518 -7.797 1 97.94 12 GLN B C 1
ATOM 1506 O O . GLN B 1 12 ? 14.133 0.238 -7.977 1 97.94 12 GLN B O 1
ATOM 1511 N N . LEU B 1 13 ? 11.969 0.011 -8.539 1 97.5 13 LEU B N 1
ATOM 1512 C CA . LEU B 1 13 ? 12.281 -0.831 -9.688 1 97.5 13 LEU B CA 1
ATOM 1513 C C . LEU B 1 13 ? 12.797 0.008 -10.852 1 97.5 13 LEU B C 1
ATOM 1515 O O . LEU B 1 13 ? 12.242 1.065 -11.156 1 97.5 13 LEU B O 1
ATOM 1519 N N . THR B 1 14 ? 13.859 -0.436 -11.453 1 96.12 14 THR B N 1
ATOM 1520 C CA . THR B 1 14 ? 14.32 0.181 -12.695 1 96.12 14 THR B CA 1
ATOM 1521 C C . THR B 1 14 ? 13.359 -0.14 -13.836 1 96.12 14 THR B C 1
ATOM 1523 O O . THR B 1 14 ? 12.523 -1.036 -13.727 1 96.12 14 THR B O 1
ATOM 1526 N N . LEU B 1 15 ? 13.5 0.561 -14.867 1 95.5 15 LEU B N 1
ATOM 1527 C CA . LEU B 1 15 ? 12.68 0.283 -16.047 1 95.5 15 LEU B CA 1
ATOM 1528 C C . LEU B 1 15 ? 12.914 -1.141 -16.531 1 95.5 15 LEU B C 1
ATOM 1530 O O . LEU B 1 15 ? 11.961 -1.843 -16.891 1 95.5 15 LEU B O 1
ATOM 1534 N N . SER B 1 16 ? 14.141 -1.599 -16.531 1 96.19 16 SER B N 1
ATOM 1535 C CA . SER B 1 16 ? 14.477 -2.947 -16.984 1 96.19 16 SER B CA 1
ATOM 1536 C C . SER B 1 16 ? 13.859 -4 -16.078 1 96.19 16 SER B C 1
ATOM 1538 O O . SER B 1 16 ? 13.391 -5.039 -16.547 1 96.19 16 SER B O 1
ATOM 1540 N N . GLU B 1 17 ? 13.898 -3.693 -14.797 1 95.62 17 GLU B N 1
ATOM 1541 C CA . GLU B 1 17 ? 13.305 -4.633 -13.852 1 95.62 17 GLU B CA 1
ATOM 1542 C C . GLU B 1 17 ? 11.789 -4.699 -14.023 1 95.62 17 GLU B C 1
ATOM 1544 O O . GLU B 1 17 ? 11.195 -5.773 -13.914 1 95.62 17 GLU B O 1
ATOM 1549 N N . LYS B 1 18 ? 11.141 -3.586 -14.297 1 95.62 18 LYS B N 1
ATOM 1550 C CA . LYS B 1 18 ? 9.703 -3.564 -14.555 1 95.62 18 LYS B CA 1
ATOM 1551 C C . LYS B 1 18 ? 9.359 -4.359 -15.812 1 95.62 18 LYS B C 1
ATOM 1553 O O . LYS B 1 18 ? 8.359 -5.086 -15.836 1 95.62 18 LYS B O 1
ATOM 1558 N N . GLU B 1 19 ? 10.133 -4.211 -16.781 1 95.12 19 GLU B N 1
ATOM 1559 C CA . GLU B 1 19 ? 9.93 -4.961 -18.031 1 95.12 19 GLU B CA 1
ATOM 1560 C C . GLU B 1 19 ? 10.109 -6.457 -17.797 1 95.12 19 GLU B C 1
ATOM 1562 O O . GLU B 1 19 ? 9.305 -7.262 -18.281 1 95.12 19 GLU B O 1
ATOM 1567 N N . ALA B 1 20 ? 11.164 -6.84 -17.109 1 96.25 20 ALA B N 1
ATOM 1568 C CA . ALA B 1 20 ? 11.398 -8.242 -16.781 1 96.25 20 ALA B CA 1
ATOM 1569 C C . ALA B 1 20 ? 10.242 -8.828 -15.977 1 96.25 20 ALA B C 1
ATOM 1571 O O . ALA B 1 20 ? 9.844 -9.977 -16.188 1 96.25 20 ALA B O 1
ATOM 1572 N N . LEU B 1 21 ? 9.766 -8.008 -15.055 1 96.19 21 LEU B N 1
ATOM 1573 C CA . LEU B 1 21 ? 8.617 -8.414 -14.25 1 96.19 21 LEU B CA 1
ATOM 1574 C C . LEU B 1 21 ? 7.398 -8.672 -15.133 1 96.19 21 LEU B C 1
ATOM 1576 O O . LEU B 1 21 ? 6.742 -9.703 -15.016 1 96.19 21 LEU B O 1
ATOM 1580 N N . TYR B 1 22 ? 7.098 -7.727 -16 1 94.06 22 TYR B N 1
ATOM 1581 C CA . TYR B 1 22 ? 5.969 -7.871 -16.922 1 94.06 22 TYR B CA 1
ATOM 1582 C C . TYR B 1 22 ? 6.09 -9.156 -17.734 1 94.06 22 TYR B C 1
ATOM 1584 O O . TYR B 1 22 ? 5.133 -9.93 -17.828 1 94.06 22 TYR B O 1
ATOM 1592 N N . ASP B 1 23 ? 7.242 -9.438 -18.281 1 93.75 23 ASP B N 1
ATOM 1593 C CA . ASP B 1 23 ? 7.48 -10.617 -19.094 1 93.75 23 ASP B CA 1
ATOM 1594 C C . ASP B 1 23 ? 7.281 -11.898 -18.281 1 93.75 23 ASP B C 1
ATOM 1596 O O . ASP B 1 23 ? 6.656 -12.852 -18.75 1 93.75 23 ASP B O 1
ATOM 1600 N N . LEU B 1 24 ? 7.805 -11.898 -17.109 1 95.56 24 LEU B N 1
ATOM 1601 C CA . LEU B 1 24 ? 7.684 -13.062 -16.234 1 95.56 24 LEU B CA 1
ATOM 1602 C C . LEU B 1 24 ? 6.219 -13.359 -15.922 1 95.56 24 LEU B C 1
ATOM 1604 O O . LEU B 1 24 ? 5.793 -14.516 -15.961 1 95.56 24 LEU B O 1
ATOM 1608 N N . LEU B 1 25 ? 5.465 -12.297 -15.633 1 94 25 LEU B N 1
ATOM 1609 C CA . LEU B 1 25 ? 4.07 -12.461 -15.234 1 94 25 LEU B CA 1
ATOM 1610 C C . LEU B 1 25 ? 3.219 -12.906 -16.422 1 94 25 LEU B C 1
ATOM 1612 O O . LEU B 1 25 ? 2.361 -13.781 -16.281 1 94 25 LEU B O 1
ATOM 1616 N N . ILE B 1 26 ? 3.451 -12.344 -17.578 1 90.94 26 ILE B N 1
ATOM 1617 C CA . ILE B 1 26 ? 2.709 -12.719 -18.766 1 90.94 26 ILE B CA 1
ATOM 1618 C C . ILE B 1 26 ? 2.965 -14.188 -19.094 1 90.94 26 ILE B C 1
ATOM 1620 O O . ILE B 1 26 ? 2.031 -14.938 -19.391 1 90.94 26 ILE B O 1
ATOM 1624 N N . GLU B 1 27 ? 4.152 -14.602 -19.016 1 89.31 27 GLU B N 1
ATOM 1625 C CA . GLU B 1 27 ? 4.512 -15.992 -19.297 1 89.31 27 GLU B CA 1
ATOM 1626 C C . GLU B 1 27 ? 3.965 -16.922 -18.234 1 89.31 27 GLU B C 1
ATOM 1628 O O . GLU B 1 27 ? 3.441 -18 -18.547 1 89.31 27 GLU B O 1
ATOM 1633 N N . GLY B 1 28 ? 4.105 -16.562 -17 1 87.62 28 GLY B N 1
ATOM 1634 C CA . GLY B 1 28 ? 3.742 -17.406 -15.883 1 87.62 28 GLY B CA 1
ATOM 1635 C C . GLY B 1 28 ? 2.248 -17.641 -15.766 1 87.62 28 GLY B C 1
ATOM 1636 O O . GLY B 1 28 ? 1.812 -18.688 -15.273 1 87.62 28 GLY B O 1
ATOM 1637 N N . PHE B 1 29 ? 1.461 -16.656 -16.188 1 83.75 29 PHE B N 1
ATOM 1638 C CA . PHE B 1 29 ? 0.013 -16.781 -16.062 1 83.75 29 PHE B CA 1
ATOM 1639 C C . PHE B 1 29 ? -0.617 -17.125 -17.406 1 83.75 29 PHE B C 1
ATOM 1641 O O . PHE B 1 29 ? -1.833 -17.016 -17.578 1 83.75 29 PHE B O 1
ATOM 1648 N N . GLU B 1 30 ? 0.194 -17.609 -18.25 1 75.56 30 GLU B N 1
ATOM 1649 C CA . GLU B 1 30 ? -0.202 -18.188 -19.531 1 75.56 30 GLU B CA 1
ATOM 1650 C C . GLU B 1 30 ? -1.215 -17.297 -20.25 1 75.56 30 GLU B C 1
ATOM 1652 O O . GLU B 1 30 ? -2.248 -17.781 -20.719 1 75.56 30 GLU B O 1
ATOM 1657 N N . GLY B 1 31 ? -1.018 -16.031 -20.172 1 70.69 31 GLY B N 1
ATOM 1658 C CA . GLY B 1 31 ? -1.819 -15.07 -20.891 1 70.69 31 GLY B CA 1
ATOM 1659 C C . GLY B 1 31 ? -3.066 -14.641 -20.156 1 70.69 31 GLY B C 1
ATOM 1660 O O . GLY B 1 31 ? -3.807 -13.766 -20.609 1 70.69 31 GLY B O 1
ATOM 1661 N N . ASP B 1 32 ? -3.395 -15.328 -19.047 1 70.5 32 ASP B N 1
ATOM 1662 C CA . ASP B 1 32 ? -4.539 -14.938 -18.234 1 70.5 32 ASP B CA 1
ATOM 1663 C C . ASP B 1 32 ? -4.156 -13.859 -17.234 1 70.5 32 ASP B C 1
ATOM 1665 O O . ASP B 1 32 ? -4.273 -14.055 -16.016 1 70.5 32 ASP B O 1
ATOM 1669 N N . PHE B 1 33 ? -3.494 -12.969 -17.75 1 75.5 33 PHE B N 1
ATOM 1670 C CA . PHE B 1 33 ? -3.033 -11.852 -16.938 1 75.5 33 PHE B CA 1
ATOM 1671 C C . PHE B 1 33 ? -3.422 -10.523 -17.578 1 75.5 33 PHE B C 1
ATOM 1673 O O . PHE B 1 33 ? -2.748 -10.047 -18.484 1 75.5 33 PHE B O 1
ATOM 1680 N N . SER B 1 34 ? -4.566 -9.898 -17.031 1 80.31 34 SER B N 1
ATOM 1681 C CA . SER B 1 34 ? -5.164 -8.688 -17.594 1 80.31 34 SER B CA 1
ATOM 1682 C C . SER B 1 34 ? -4.402 -7.441 -17.156 1 80.31 34 SER B C 1
ATOM 1684 O O . SER B 1 34 ? -3.473 -7.527 -16.344 1 80.31 34 SER B O 1
ATOM 1686 N N . HIS B 1 35 ? -4.809 -6.406 -17.734 1 82.75 35 HIS B N 1
ATOM 1687 C CA . HIS B 1 35 ? -4.266 -5.113 -17.344 1 82.75 35 HIS B CA 1
ATOM 1688 C C . HIS B 1 35 ? -4.551 -4.82 -15.875 1 82.75 35 HIS B C 1
ATOM 1690 O O . HIS B 1 35 ? -3.68 -4.332 -15.148 1 82.75 35 HIS B O 1
ATOM 1696 N N . ASP B 1 36 ? -5.715 -5.191 -15.438 1 85.5 36 ASP B N 1
ATOM 1697 C CA . ASP B 1 36 ? -6.086 -4.996 -14.039 1 85.5 36 ASP B CA 1
ATOM 1698 C C . ASP B 1 36 ? -5.227 -5.859 -13.117 1 85.5 36 ASP B C 1
ATOM 1700 O O . ASP B 1 36 ? -4.836 -5.426 -12.031 1 85.5 36 ASP B O 1
ATOM 1704 N N . ASP B 1 37 ? -4.941 -7.02 -13.594 1 88.25 37 ASP B N 1
ATOM 1705 C CA . ASP B 1 37 ? -4.105 -7.91 -12.797 1 88.25 37 ASP B CA 1
ATOM 1706 C C . ASP B 1 37 ? -2.717 -7.312 -12.578 1 88.25 37 ASP B C 1
ATOM 1708 O O . ASP B 1 37 ? -2.182 -7.348 -11.469 1 88.25 37 ASP B O 1
ATOM 1712 N N . PHE B 1 38 ? -2.248 -6.828 -13.695 1 88.81 38 PHE B N 1
ATOM 1713 C CA . PHE B 1 38 ? -0.925 -6.227 -13.586 1 88.81 38 PHE B CA 1
ATOM 1714 C C . PHE B 1 38 ? -0.962 -5.004 -12.672 1 88.81 38 PHE B C 1
ATOM 1716 O O . PHE B 1 38 ? -0.068 -4.812 -11.844 1 88.81 38 PHE B O 1
ATOM 1723 N N . ALA B 1 39 ? -2.002 -4.211 -12.781 1 90.88 39 ALA B N 1
ATOM 1724 C CA . ALA B 1 39 ? -2.152 -3.033 -11.93 1 90.88 39 ALA B CA 1
ATOM 1725 C C . ALA B 1 39 ? -2.193 -3.42 -10.453 1 90.88 39 ALA B C 1
ATOM 1727 O O . ALA B 1 39 ? -1.693 -2.686 -9.602 1 90.88 39 ALA B O 1
ATOM 1728 N N . HIS B 1 40 ? -2.693 -4.617 -10.133 1 94.5 40 HIS B N 1
ATOM 1729 C CA . HIS B 1 40 ? -2.811 -5.094 -8.766 1 94.5 40 HIS B CA 1
ATOM 1730 C C . HIS B 1 40 ? -1.442 -5.426 -8.172 1 94.5 40 HIS B C 1
ATOM 1732 O O . HIS B 1 40 ? -1.302 -5.57 -6.957 1 94.5 40 HIS B O 1
ATOM 1738 N N . THR B 1 41 ? -0.467 -5.539 -9.031 1 95.19 41 THR B N 1
ATOM 1739 C CA . THR B 1 41 ? 0.864 -5.949 -8.602 1 95.19 41 THR B CA 1
ATOM 1740 C C . THR B 1 41 ? 1.727 -4.734 -8.266 1 95.19 41 THR B C 1
ATOM 1742 O O . THR B 1 41 ? 2.836 -4.875 -7.75 1 95.19 41 THR B O 1
ATOM 1745 N N . LEU B 1 42 ? 1.208 -3.566 -8.469 1 96.44 42 LEU B N 1
ATOM 1746 C CA . LEU B 1 42 ? 2.025 -2.363 -8.367 1 96.44 42 LEU B CA 1
ATOM 1747 C C . LEU B 1 42 ? 1.679 -1.576 -7.109 1 96.44 42 LEU B C 1
ATOM 1749 O O . LEU B 1 42 ? 0.6 -1.752 -6.539 1 96.44 42 LEU B O 1
ATOM 1753 N N . GLY B 1 43 ? 2.627 -0.788 -6.652 1 97.75 43 GLY B N 1
ATOM 1754 C CA . GLY B 1 43 ? 2.398 0.147 -5.559 1 97.75 43 GLY B CA 1
ATOM 1755 C C . GLY B 1 43 ? 2.869 -0.377 -4.215 1 97.75 43 GLY B C 1
ATOM 1756 O O . GLY B 1 43 ? 2.885 0.36 -3.229 1 97.75 43 GLY B O 1
ATOM 1757 N N . GLY B 1 44 ? 3.229 -1.629 -4.176 1 98.5 44 GLY B N 1
ATOM 1758 C CA . GLY B 1 44 ? 3.703 -2.238 -2.941 1 98.5 44 GLY B CA 1
ATOM 1759 C C . GLY B 1 44 ? 5.098 -2.82 -3.062 1 98.5 44 GLY B C 1
ATOM 1760 O O . GLY B 1 44 ? 5.922 -2.32 -3.832 1 98.5 44 GLY B O 1
ATOM 1761 N N . MET B 1 45 ? 5.359 -3.82 -2.262 1 98.75 45 MET B N 1
ATOM 1762 C CA . MET B 1 45 ? 6.664 -4.477 -2.229 1 98.75 45 MET B CA 1
ATOM 1763 C C . MET B 1 45 ? 6.699 -5.664 -3.188 1 98.75 45 MET B C 1
ATOM 1765 O O . MET B 1 45 ? 5.711 -6.383 -3.328 1 98.75 45 MET B O 1
ATOM 1769 N N . HIS B 1 46 ? 7.855 -5.84 -3.807 1 98.75 46 HIS B N 1
ATOM 1770 C CA . HIS B 1 46 ? 8.156 -7.008 -4.629 1 98.75 46 HIS B CA 1
ATOM 1771 C C . HIS B 1 46 ? 9.297 -7.824 -4.031 1 98.75 46 HIS B C 1
ATOM 1773 O O . HIS B 1 46 ? 10.359 -7.285 -3.717 1 98.75 46 HIS B O 1
ATOM 1779 N N . VAL B 1 47 ? 9.031 -9.078 -3.812 1 98.81 47 VAL B N 1
ATOM 1780 C CA . VAL B 1 47 ? 10.109 -10.031 -3.562 1 98.81 47 VAL B CA 1
ATOM 1781 C C . VAL B 1 47 ? 10.461 -10.766 -4.855 1 98.81 47 VAL B C 1
ATOM 1783 O O . VAL B 1 47 ? 9.609 -11.43 -5.449 1 98.81 47 VAL B O 1
ATOM 1786 N N . MET B 1 48 ? 11.688 -10.609 -5.258 1 98.62 48 MET B N 1
ATOM 1787 C CA . MET B 1 48 ? 12.141 -11.102 -6.559 1 98.62 48 MET B CA 1
ATOM 1788 C C . MET B 1 48 ? 13.273 -12.102 -6.398 1 98.62 48 MET B C 1
ATOM 1790 O O . MET B 1 48 ? 14.164 -11.914 -5.566 1 98.62 48 MET B O 1
ATOM 1794 N N . ALA B 1 49 ? 13.219 -13.164 -7.082 1 98.62 49 ALA B N 1
ATOM 1795 C CA . ALA B 1 49 ? 14.266 -14.188 -7.121 1 98.62 49 ALA B CA 1
ATOM 1796 C C . ALA B 1 49 ? 15.055 -14.109 -8.422 1 98.62 49 ALA B C 1
ATOM 1798 O O . ALA B 1 49 ? 14.477 -14.164 -9.516 1 98.62 49 ALA B O 1
ATOM 1799 N N . PHE B 1 50 ? 16.344 -14.055 -8.312 1 98.12 50 PHE B N 1
ATOM 1800 C CA . PHE B 1 50 ? 17.219 -13.93 -9.484 1 98.12 50 PHE B CA 1
ATOM 1801 C C . PHE B 1 50 ? 18.188 -15.102 -9.562 1 98.12 50 PHE B C 1
ATOM 1803 O O . PHE B 1 50 ? 18.812 -15.461 -8.57 1 98.12 50 PHE B O 1
ATOM 1810 N N . ASP B 1 51 ? 18.266 -15.727 -10.672 1 97.62 51 ASP B N 1
ATOM 1811 C CA . ASP B 1 51 ? 19.406 -16.547 -11.047 1 97.62 51 ASP B CA 1
ATOM 1812 C C . ASP B 1 51 ? 20.422 -15.758 -11.875 1 97.62 51 ASP B C 1
ATOM 1814 O O . ASP B 1 51 ? 20.234 -15.57 -13.078 1 97.62 51 ASP B O 1
ATOM 1818 N N . GLN B 1 52 ? 21.438 -15.281 -11.172 1 94.19 52 GLN B N 1
ATOM 1819 C CA . GLN B 1 52 ? 22.328 -14.273 -11.758 1 94.19 52 GLN B CA 1
ATOM 1820 C C . GLN B 1 52 ? 21.547 -13.016 -12.125 1 94.19 52 GLN B C 1
ATOM 1822 O O . GLN B 1 52 ? 20.938 -12.383 -11.266 1 94.19 52 GLN B O 1
ATOM 1827 N N . GLN B 1 53 ? 21.375 -12.727 -13.352 1 92.56 53 GLN B N 1
ATOM 1828 C CA . GLN B 1 53 ? 20.703 -11.477 -13.711 1 92.56 53 GLN B CA 1
ATOM 1829 C C . GLN B 1 53 ? 19.297 -11.742 -14.242 1 92.56 53 GLN B C 1
ATOM 1831 O O . GLN B 1 53 ? 18.531 -10.805 -14.5 1 92.56 53 GLN B O 1
ATOM 1836 N N . LYS B 1 54 ? 19 -12.984 -14.203 1 96 54 LYS B N 1
ATOM 1837 C CA . LYS B 1 54 ? 17.703 -13.352 -14.75 1 96 54 LYS B CA 1
ATOM 1838 C C . LYS B 1 54 ? 16.641 -13.445 -13.648 1 96 54 LYS B C 1
ATOM 1840 O O . LYS B 1 54 ? 16.828 -14.164 -12.672 1 96 54 LYS B O 1
ATOM 1845 N N . LEU B 1 55 ? 15.555 -12.703 -13.781 1 98.06 55 LEU B N 1
ATOM 1846 C CA . LEU B 1 55 ? 14.414 -12.812 -12.875 1 98.06 55 LEU B CA 1
ATOM 1847 C C . LEU B 1 55 ? 13.672 -14.125 -13.094 1 98.06 55 LEU B C 1
ATOM 1849 O O . LEU B 1 55 ? 13.172 -14.383 -14.195 1 98.06 55 LEU B O 1
ATOM 1853 N N . VAL B 1 56 ? 13.539 -14.992 -12.031 1 98.12 56 VAL B N 1
ATOM 1854 C CA . VAL B 1 56 ? 12.977 -16.328 -12.242 1 98.12 56 VAL B CA 1
ATOM 1855 C C . VAL B 1 56 ? 11.805 -16.547 -11.289 1 98.12 56 VAL B C 1
ATOM 1857 O O . VAL B 1 56 ? 11.117 -17.562 -11.375 1 98.12 56 VAL B O 1
ATOM 1860 N N . GLY B 1 57 ? 11.547 -15.648 -10.344 1 98.25 57 GLY B N 1
ATOM 1861 C CA . GLY B 1 57 ? 10.445 -15.734 -9.398 1 98.25 57 GLY B CA 1
ATOM 1862 C C . GLY B 1 57 ? 10.023 -14.383 -8.844 1 98.25 57 GLY B C 1
ATOM 1863 O O . GLY B 1 57 ? 10.812 -13.438 -8.852 1 98.25 57 GLY B O 1
ATOM 1864 N N . HIS B 1 58 ? 8.789 -14.383 -8.391 1 98.44 58 HIS B N 1
ATOM 1865 C CA . HIS B 1 58 ? 8.25 -13.102 -7.949 1 98.44 58 HIS B CA 1
ATOM 1866 C C . HIS B 1 58 ? 7.023 -13.297 -7.062 1 98.44 58 HIS B C 1
ATOM 1868 O O . HIS B 1 58 ? 6.277 -14.266 -7.23 1 98.44 58 HIS B O 1
ATOM 1874 N N . VAL B 1 59 ? 6.875 -12.414 -6.148 1 98.44 59 VAL B N 1
ATOM 1875 C CA . VAL B 1 59 ? 5.625 -12.203 -5.43 1 98.44 59 VAL B CA 1
ATOM 1876 C C . VAL B 1 59 ? 5.523 -10.75 -4.98 1 98.44 59 VAL B C 1
ATOM 1878 O O . VAL B 1 59 ? 6.535 -10.117 -4.66 1 98.44 59 VAL B O 1
ATOM 1881 N N . ALA B 1 60 ? 4.348 -10.195 -5.016 1 98.56 60 ALA B N 1
ATOM 1882 C CA . ALA B 1 60 ? 4.137 -8.82 -4.559 1 98.56 60 ALA B CA 1
ATOM 1883 C C . ALA B 1 60 ? 3.289 -8.789 -3.291 1 98.56 60 ALA B C 1
ATOM 1885 O O . ALA B 1 60 ? 2.482 -9.688 -3.053 1 98.56 60 ALA B O 1
ATOM 1886 N N . ILE B 1 61 ? 3.49 -7.797 -2.439 1 98.81 61 ILE B N 1
ATOM 1887 C CA . ILE B 1 61 ? 2.691 -7.492 -1.258 1 98.81 61 ILE B CA 1
ATOM 1888 C C . ILE B 1 61 ? 2.086 -6.098 -1.392 1 98.81 61 ILE B C 1
ATOM 1890 O O . ILE B 1 61 ? 2.811 -5.098 -1.406 1 98.81 61 ILE B O 1
ATOM 1894 N N . ILE B 1 62 ? 0.79 -6.043 -1.474 1 98.56 62 ILE B N 1
ATOM 1895 C CA . ILE B 1 62 ? 0.046 -4.816 -1.738 1 98.56 62 ILE B CA 1
ATOM 1896 C C . ILE B 1 62 ? -0.747 -4.414 -0.497 1 98.56 62 ILE B C 1
ATOM 1898 O O . ILE B 1 62 ? -1.465 -5.234 0.08 1 98.56 62 ILE B O 1
ATOM 1902 N N . GLN B 1 63 ? -0.607 -3.164 -0.083 1 98.5 63 GLN B N 1
ATOM 1903 C CA . GLN B 1 63 ? -1.369 -2.723 1.08 1 98.5 63 GLN B CA 1
ATOM 1904 C C . GLN B 1 63 ? -2.838 -2.512 0.728 1 98.5 63 GLN B C 1
ATOM 1906 O O . GLN B 1 63 ? -3.158 -1.812 -0.236 1 98.5 63 GLN B O 1
ATOM 1911 N N . ARG B 1 64 ? -3.727 -3.125 1.462 1 97.62 64 ARG B N 1
ATOM 1912 C CA . ARG B 1 64 ? -5.172 -2.947 1.376 1 97.62 64 ARG B CA 1
ATOM 1913 C C . ARG B 1 64 ? -5.77 -2.664 2.75 1 97.62 64 ARG B C 1
ATOM 1915 O O . ARG B 1 64 ? -5.145 -2.945 3.775 1 97.62 64 ARG B O 1
ATOM 1922 N N . HIS B 1 65 ? -6.836 -1.98 2.746 1 96.12 65 HIS B N 1
ATOM 1923 C CA . HIS B 1 65 ? -7.598 -1.674 3.953 1 96.12 65 HIS B CA 1
ATOM 1924 C C . HIS B 1 65 ? -8.953 -2.375 3.945 1 96.12 65 HIS B C 1
ATOM 1926 O O . HIS B 1 65 ? -9.812 -2.068 3.115 1 96.12 65 HIS B O 1
ATOM 1932 N N . MET B 1 66 ? -9.109 -3.285 4.867 1 95 66 MET B N 1
ATOM 1933 C CA . MET B 1 66 ? -10.273 -4.16 4.914 1 95 66 MET B CA 1
ATOM 1934 C C . MET B 1 66 ? -10.891 -4.176 6.312 1 95 66 MET B C 1
ATOM 1936 O O . MET B 1 66 ? -10.562 -3.332 7.148 1 95 66 MET B O 1
ATOM 1940 N N . ALA B 1 67 ? -11.883 -5.031 6.504 1 95 67 ALA B N 1
ATOM 1941 C CA . ALA B 1 67 ? -12.477 -5.176 7.832 1 95 67 ALA B CA 1
ATOM 1942 C C . ALA B 1 67 ? -12.719 -6.645 8.164 1 95 67 ALA B C 1
ATOM 1944 O O . ALA B 1 67 ? -13.141 -7.426 7.305 1 95 67 ALA B O 1
ATOM 1945 N N . LEU B 1 68 ? -12.32 -7.016 9.344 1 95.38 68 LEU B N 1
ATOM 1946 C CA . LEU B 1 68 ? -12.781 -8.242 9.984 1 95.38 68 LEU B CA 1
ATOM 1947 C C . LEU B 1 68 ? -14.07 -7.988 10.773 1 95.38 68 LEU B C 1
ATOM 1949 O O . LEU B 1 68 ? -14.039 -7.387 11.844 1 95.38 68 LEU B O 1
ATOM 1953 N N . ASP B 1 69 ? -15.141 -8.398 10.141 1 93.12 69 ASP B N 1
ATOM 1954 C CA . ASP B 1 69 ? -16.438 -7.98 10.641 1 93.12 69 ASP B CA 1
ATOM 1955 C C . ASP B 1 69 ? -16.547 -6.457 10.695 1 93.12 69 ASP B C 1
ATOM 1957 O O . ASP B 1 69 ? -16.438 -5.785 9.664 1 93.12 69 ASP B O 1
ATOM 1961 N N . ASN B 1 70 ? -16.547 -5.844 11.859 1 87.56 70 ASN B N 1
ATOM 1962 C CA . ASN B 1 70 ? -16.688 -4.395 11.938 1 87.56 70 ASN B CA 1
ATOM 1963 C C . ASN B 1 70 ? -15.391 -3.725 12.367 1 87.56 70 ASN B C 1
ATOM 1965 O O . ASN B 1 70 ? -15.367 -2.523 12.641 1 87.56 70 ASN B O 1
ATOM 1969 N N . THR B 1 71 ? -14.359 -4.508 12.32 1 92.75 71 THR B N 1
ATOM 1970 C CA . THR B 1 71 ? -13.078 -3.979 12.789 1 92.75 71 THR B CA 1
ATOM 1971 C C . THR B 1 71 ? -12.141 -3.707 11.617 1 92.75 71 THR B C 1
ATOM 1973 O O . THR B 1 71 ? -11.773 -4.629 10.891 1 92.75 71 THR B O 1
ATOM 1976 N N . PRO B 1 72 ? -11.758 -2.477 11.461 1 94.06 72 PRO B N 1
ATOM 1977 C CA . PRO B 1 72 ? -10.797 -2.176 10.391 1 94.06 72 PRO B CA 1
ATOM 1978 C C . PRO B 1 72 ? -9.445 -2.842 10.617 1 94.06 72 PRO B C 1
ATOM 1980 O O . PRO B 1 72 ? -8.977 -2.93 11.75 1 94.06 72 PRO B O 1
ATOM 1983 N N . ILE B 1 73 ? -8.875 -3.309 9.516 1 95.5 73 ILE B N 1
ATOM 1984 C CA . ILE B 1 73 ? -7.566 -3.951 9.602 1 95.5 73 ILE B CA 1
ATOM 1985 C C . ILE B 1 73 ? -6.727 -3.578 8.383 1 95.5 73 ILE B C 1
ATOM 1987 O O . ILE B 1 73 ? -7.25 -3.459 7.273 1 95.5 73 ILE B O 1
ATOM 1991 N N . SER B 1 74 ? -5.422 -3.332 8.555 1 96.75 74 SER B N 1
ATOM 1992 C CA . SER B 1 74 ? -4.465 -3.193 7.457 1 96.75 74 SER B CA 1
ATOM 1993 C C . SER B 1 74 ? -3.98 -4.559 6.973 1 96.75 74 SER B C 1
ATOM 1995 O O . SER B 1 74 ? -3.623 -5.418 7.777 1 96.75 74 SER B O 1
ATOM 1997 N N . VAL B 1 75 ? -3.973 -4.715 5.684 1 98 75 VAL B N 1
ATOM 1998 C CA . VAL B 1 75 ? -3.713 -6.027 5.098 1 98 75 VAL B CA 1
ATOM 1999 C C . VAL B 1 75 ? -2.543 -5.938 4.121 1 98 75 VAL B C 1
ATOM 2001 O O . VAL B 1 75 ? -2.469 -5.004 3.318 1 98 75 VAL B O 1
ATOM 2004 N N . GLY B 1 76 ? -1.54 -6.805 4.242 1 98.69 76 GLY B N 1
ATOM 2005 C CA . GLY B 1 76 ? -0.64 -7.117 3.145 1 98.69 76 GLY B CA 1
ATOM 2006 C C . GLY B 1 76 ? -1.184 -8.18 2.211 1 98.69 76 GLY B C 1
ATOM 2007 O O . GLY B 1 76 ? -1.131 -9.375 2.525 1 98.69 76 GLY B O 1
ATOM 2008 N N . TYR B 1 77 ? -1.729 -7.762 1.105 1 98.75 77 TYR B N 1
ATOM 2009 C CA . TYR B 1 77 ? -2.354 -8.68 0.156 1 98.75 77 TYR B CA 1
ATOM 2010 C C . TYR B 1 77 ? -1.337 -9.195 -0.853 1 98.75 77 TYR B C 1
ATOM 2012 O O . TYR B 1 77 ? -0.624 -8.414 -1.485 1 98.75 77 TYR B O 1
ATOM 2020 N N . VAL B 1 78 ? -1.282 -10.492 -0.969 1 98.44 78 VAL B N 1
ATOM 2021 C CA . VAL B 1 78 ? -0.272 -11.125 -1.81 1 98.44 78 VAL B CA 1
ATOM 2022 C C . VAL B 1 78 ? -0.805 -11.273 -3.232 1 98.44 78 VAL B C 1
ATOM 2024 O O . VAL B 1 78 ? -1.908 -11.789 -3.438 1 98.44 78 VAL B O 1
ATOM 2027 N N . GLU B 1 79 ? -0.027 -10.805 -4.148 1 96.81 79 GLU B N 1
ATOM 2028 C CA . GLU B 1 79 ? -0.37 -10.844 -5.566 1 96.81 79 GLU B CA 1
ATOM 2029 C C . GLU B 1 79 ? 0.781 -11.406 -6.395 1 96.81 79 GLU B C 1
ATOM 2031 O O . GLU B 1 79 ? 1.943 -11.32 -5.992 1 96.81 79 GLU B O 1
ATOM 2036 N N . ALA B 1 80 ? 0.437 -12 -7.543 1 95.62 80 ALA B N 1
ATOM 2037 C CA . ALA B 1 80 ? 1.354 -12.289 -8.641 1 95.62 80 ALA B CA 1
ATOM 2038 C C . ALA B 1 80 ? 2.506 -13.18 -8.172 1 95.62 80 ALA B C 1
ATOM 2040 O O . ALA B 1 80 ? 3.674 -12.867 -8.414 1 95.62 80 ALA B O 1
ATOM 2041 N N . MET B 1 81 ? 2.164 -14.203 -7.492 1 96.06 81 MET B N 1
ATOM 2042 C CA . MET B 1 81 ? 3.131 -15.242 -7.152 1 96.06 81 MET B CA 1
ATOM 2043 C C . MET B 1 81 ? 3.441 -16.109 -8.367 1 96.06 81 MET B C 1
ATOM 2045 O O . MET B 1 81 ? 2.551 -16.781 -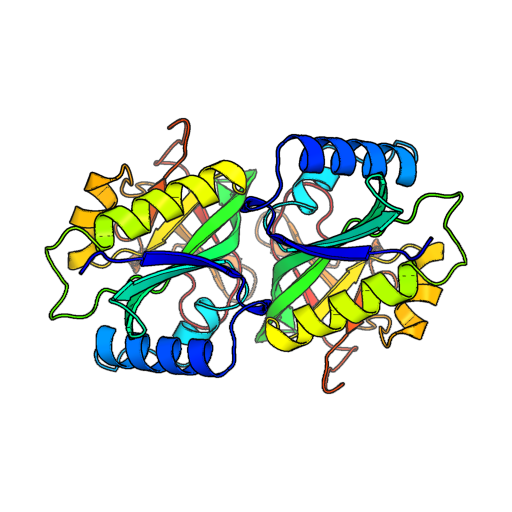8.898 1 96.06 81 MET B O 1
ATOM 2049 N N . VAL B 1 82 ? 4.699 -16.094 -8.742 1 95.56 82 VAL B N 1
ATOM 2050 C CA . VAL B 1 82 ? 5.07 -16.875 -9.922 1 95.56 82 VAL B CA 1
ATOM 2051 C C . VAL B 1 82 ? 6.516 -17.359 -9.789 1 95.56 82 VAL B C 1
ATOM 2053 O O . VAL B 1 82 ? 7.363 -16.641 -9.242 1 95.56 82 VAL B O 1
ATOM 2056 N N . VAL B 1 83 ? 6.781 -18.547 -10.211 1 96.5 83 VAL B N 1
ATOM 2057 C CA . VAL B 1 83 ? 8.117 -19.094 -10.438 1 96.5 83 VAL B CA 1
ATOM 2058 C C . VAL B 1 83 ? 8.211 -19.641 -11.859 1 96.5 83 VAL B C 1
ATOM 2060 O O . VAL B 1 83 ? 7.332 -20.375 -12.305 1 96.5 83 VAL B O 1
ATOM 2063 N N . GLU B 1 84 ? 9.219 -19.234 -12.547 1 95.88 84 GLU B N 1
ATOM 2064 C CA . GLU B 1 84 ? 9.438 -19.766 -13.891 1 95.88 84 GLU B CA 1
ATOM 2065 C C . GLU B 1 84 ? 9.398 -21.281 -13.906 1 95.88 84 GLU B C 1
ATOM 2067 O O . GLU B 1 84 ? 9.953 -21.922 -13.008 1 95.88 84 GLU B O 1
ATOM 2072 N N . GLN B 1 85 ? 8.867 -21.828 -14.93 1 94.12 85 GLN B N 1
ATOM 2073 C CA . GLN B 1 85 ? 8.586 -23.25 -15 1 94.12 85 GLN B CA 1
ATOM 2074 C C . GLN B 1 85 ? 9.852 -24.078 -14.789 1 94.12 85 GLN B C 1
ATOM 2076 O O . GLN B 1 85 ? 9.852 -25.031 -14.016 1 94.12 85 GLN B O 1
ATOM 2081 N N . SER B 1 86 ? 10.93 -23.734 -15.406 1 95.31 86 SER B N 1
ATOM 2082 C CA . SER B 1 86 ? 12.164 -24.516 -15.352 1 95.31 86 SER B CA 1
ATOM 2083 C C . SER B 1 86 ? 12.82 -24.406 -13.977 1 95.31 86 SER B C 1
ATOM 2085 O O . SER B 1 86 ? 13.758 -25.156 -13.672 1 95.31 86 SER B O 1
ATOM 2087 N N . TYR B 1 87 ? 12.266 -23.531 -13.133 1 96.38 87 TYR B N 1
ATOM 2088 C CA . TYR B 1 87 ? 12.867 -23.328 -11.82 1 96.38 87 TYR B CA 1
ATOM 2089 C C . TYR B 1 87 ? 11.938 -23.812 -10.711 1 96.38 87 TYR B C 1
ATOM 2091 O O . TYR B 1 87 ? 12.227 -23.609 -9.523 1 96.38 87 TYR B O 1
ATOM 2099 N N . ARG B 1 88 ? 10.852 -24.438 -11.047 1 94.06 88 ARG B N 1
ATOM 2100 C CA . ARG B 1 88 ? 9.867 -24.875 -10.062 1 94.06 88 ARG B CA 1
ATOM 2101 C C . ARG B 1 88 ? 10.328 -26.141 -9.344 1 94.06 88 ARG B C 1
ATOM 2103 O O . ARG B 1 88 ? 11.258 -26.812 -9.805 1 94.06 88 ARG B O 1
ATOM 2110 N N . ARG B 1 89 ? 9.828 -26.328 -8.234 1 94.38 89 ARG B N 1
ATOM 2111 C CA . ARG B 1 89 ? 10.094 -27.484 -7.398 1 94.38 89 ARG B CA 1
ATOM 2112 C C . ARG B 1 89 ? 11.539 -27.5 -6.922 1 94.38 89 ARG B C 1
ATOM 2114 O O . ARG B 1 89 ? 12.164 -28.562 -6.828 1 94.38 89 ARG B O 1
ATOM 2121 N N . GLN B 1 90 ? 12.062 -26.328 -6.73 1 95.62 90 GLN B N 1
ATOM 2122 C CA . GLN B 1 90 ? 13.422 -26.172 -6.227 1 95.62 90 GLN B CA 1
ATOM 2123 C C . GLN B 1 90 ? 13.438 -25.328 -4.949 1 95.62 90 GLN B C 1
ATOM 2125 O O . GLN B 1 90 ? 14.5 -24.875 -4.512 1 95.62 90 GLN B O 1
ATOM 2130 N N . GLY B 1 91 ? 12.258 -25.062 -4.434 1 96.31 91 GLY B N 1
ATOM 2131 C CA . GLY B 1 91 ? 12.164 -24.375 -3.156 1 96.31 91 GLY B CA 1
ATOM 2132 C C . GLY B 1 91 ? 12.07 -22.859 -3.299 1 96.31 91 GLY B C 1
ATOM 2133 O O . GLY B 1 91 ? 11.938 -22.156 -2.303 1 96.31 91 GLY B O 1
ATOM 2134 N N . ILE B 1 92 ? 12.102 -22.312 -4.469 1 97.75 92 ILE B N 1
ATOM 2135 C CA . ILE B 1 92 ? 12.094 -20.875 -4.719 1 97.75 92 ILE B CA 1
ATOM 2136 C C . ILE B 1 92 ? 10.781 -20.266 -4.227 1 97.75 92 ILE B C 1
ATOM 2138 O O . ILE B 1 92 ? 10.781 -19.25 -3.539 1 97.75 92 ILE B O 1
ATOM 2142 N N . GLY B 1 93 ? 9.68 -20.953 -4.539 1 97.44 93 GLY B N 1
ATOM 2143 C CA . GLY B 1 93 ? 8.383 -20.469 -4.082 1 97.44 93 GLY B CA 1
ATOM 2144 C C . GLY B 1 93 ? 8.289 -20.359 -2.574 1 97.44 93 GLY B C 1
ATOM 2145 O O . GLY B 1 93 ? 7.789 -19.359 -2.049 1 97.44 93 GLY B O 1
ATOM 2146 N N . ARG B 1 94 ? 8.758 -21.344 -1.954 1 97.75 94 ARG B N 1
ATOM 2147 C CA . ARG B 1 94 ? 8.742 -21.359 -0.495 1 97.75 94 ARG B CA 1
ATOM 2148 C C . ARG B 1 94 ? 9.555 -20.203 0.071 1 97.75 94 ARG B C 1
ATOM 2150 O O . ARG B 1 94 ? 9.125 -19.531 1.01 1 97.75 94 ARG B O 1
ATOM 2157 N N . GLN B 1 95 ? 10.734 -19.984 -0.458 1 98.12 95 GLN B N 1
ATOM 2158 C CA . GLN B 1 95 ? 11.586 -18.906 0.012 1 98.12 95 GLN B CA 1
ATOM 2159 C C . GLN B 1 95 ? 10.938 -17.547 -0.24 1 98.12 95 GLN B C 1
ATOM 2161 O O . GLN B 1 95 ? 11.008 -16.656 0.605 1 98.12 95 GLN B O 1
ATOM 2166 N N . LEU B 1 96 ? 10.32 -17.359 -1.401 1 98.5 96 LEU B N 1
ATOM 2167 C CA . LEU B 1 96 ? 9.578 -16.141 -1.7 1 98.5 96 LEU B CA 1
ATOM 2168 C C . LEU B 1 96 ? 8.508 -15.883 -0.642 1 98.5 96 LEU B C 1
ATOM 2170 O O . LEU B 1 96 ? 8.406 -14.773 -0.116 1 98.5 96 LEU B O 1
ATOM 2174 N N . MET B 1 97 ? 7.789 -16.906 -0.229 1 98.44 97 MET B N 1
ATOM 2175 C CA . MET B 1 97 ? 6.68 -16.75 0.708 1 98.44 97 MET B CA 1
ATOM 2176 C C . MET B 1 97 ? 7.195 -16.516 2.127 1 98.44 97 MET B C 1
ATOM 2178 O O . MET B 1 97 ? 6.578 -15.797 2.906 1 98.44 97 MET B O 1
ATOM 2182 N N . LEU B 1 98 ? 8.305 -17.078 2.459 1 98.5 98 LEU B N 1
ATOM 2183 C CA . LEU B 1 98 ? 8.883 -16.828 3.773 1 98.5 98 LEU B CA 1
ATOM 2184 C C . LEU B 1 98 ? 9.289 -15.367 3.914 1 98.5 98 LEU B C 1
ATOM 2186 O O . LEU B 1 98 ? 9.094 -14.766 4.969 1 98.5 98 LEU B O 1
ATOM 2190 N N . GLN B 1 99 ? 9.891 -14.812 2.873 1 98.56 99 GLN B N 1
ATOM 2191 C CA . GLN B 1 99 ? 10.211 -13.391 2.879 1 98.56 99 GLN B CA 1
ATOM 2192 C C . GLN B 1 99 ? 8.945 -12.539 2.918 1 98.56 99 GLN B C 1
ATOM 2194 O O . GLN B 1 99 ? 8.906 -11.508 3.59 1 98.56 99 GLN B O 1
ATOM 2199 N N . THR B 1 100 ? 7.922 -13.008 2.203 1 98.69 100 THR B N 1
ATOM 2200 C CA . THR B 1 100 ? 6.621 -12.359 2.229 1 98.69 100 THR B CA 1
ATOM 2201 C C . THR B 1 100 ? 6.07 -12.305 3.65 1 98.69 100 THR B C 1
ATOM 2203 O O . THR B 1 100 ? 5.629 -11.258 4.117 1 98.69 100 THR B O 1
ATOM 2206 N N . ASN B 1 101 ? 6.168 -13.43 4.375 1 98.75 101 ASN B N 1
ATOM 2207 C CA . ASN B 1 101 ? 5.695 -13.492 5.754 1 98.75 101 ASN B CA 1
ATOM 2208 C C . ASN B 1 101 ? 6.414 -12.484 6.645 1 98.75 101 ASN B C 1
ATOM 2210 O O . ASN B 1 101 ? 5.793 -11.844 7.492 1 98.75 101 ASN B O 1
ATOM 2214 N N . LYS B 1 102 ? 7.676 -12.32 6.438 1 98.44 102 LYS B N 1
ATOM 2215 C CA . LYS B 1 102 ? 8.461 -11.375 7.23 1 98.44 102 LYS B CA 1
ATOM 2216 C C . LYS B 1 102 ? 8 -9.938 6.992 1 98.44 102 LYS B C 1
ATOM 2218 O O . LYS B 1 102 ? 7.859 -9.164 7.941 1 98.44 102 LYS B O 1
ATOM 2223 N N . ILE B 1 103 ? 7.773 -9.602 5.75 1 98.62 103 ILE B N 1
ATOM 2224 C CA . ILE B 1 103 ? 7.328 -8.258 5.406 1 98.62 103 ILE B CA 1
ATOM 2225 C C . ILE B 1 103 ? 5.945 -8 6.004 1 98.62 103 ILE B C 1
ATOM 2227 O O . ILE B 1 103 ? 5.711 -6.961 6.625 1 98.62 103 ILE B O 1
ATOM 2231 N N . ILE B 1 104 ? 5.023 -8.977 5.855 1 98.62 104 ILE B N 1
ATOM 2232 C CA . ILE B 1 104 ? 3.664 -8.82 6.367 1 98.62 104 ILE B CA 1
ATOM 2233 C C . ILE B 1 104 ? 3.697 -8.672 7.887 1 98.62 104 ILE B C 1
ATOM 2235 O O . ILE B 1 104 ? 3.039 -7.793 8.445 1 98.62 104 ILE B O 1
ATOM 2239 N N . ALA B 1 105 ? 4.52 -9.422 8.562 1 97.88 105 ALA B N 1
ATOM 2240 C CA . ALA B 1 105 ? 4.613 -9.398 10.023 1 97.88 105 ALA B CA 1
ATOM 2241 C C . ALA B 1 105 ? 5.102 -8.039 10.516 1 97.88 105 ALA B C 1
ATOM 2243 O O . ALA B 1 105 ? 4.707 -7.59 11.594 1 97.88 105 ALA B O 1
ATOM 2244 N N . SER B 1 106 ? 5.855 -7.395 9.719 1 95.94 106 SER B N 1
ATOM 2245 C CA . SER B 1 106 ? 6.48 -6.156 10.164 1 95.94 106 SER B CA 1
ATOM 2246 C C . SER B 1 106 ? 5.613 -4.949 9.836 1 95.94 106 SER B C 1
ATOM 2248 O O . SER B 1 106 ? 5.812 -3.863 10.383 1 95.94 106 SER B O 1
ATOM 2250 N N . CYS B 1 107 ? 4.629 -5.109 8.984 1 96.69 107 CYS B N 1
ATOM 2251 C CA . CYS B 1 107 ? 4.012 -3.924 8.398 1 96.69 107 CYS B CA 1
ATOM 2252 C C . CYS B 1 107 ? 2.498 -3.959 8.57 1 96.69 107 CYS B C 1
ATOM 2254 O O . CYS B 1 107 ? 1.85 -2.912 8.617 1 96.69 107 CYS B O 1
ATOM 2256 N N . TYR B 1 108 ? 1.915 -5.18 8.57 1 97.5 108 TYR B N 1
ATOM 2257 C CA . TYR B 1 108 ? 0.468 -5.305 8.438 1 97.5 108 TYR B CA 1
ATOM 2258 C C . TYR B 1 108 ? -0.105 -6.195 9.531 1 97.5 108 TYR B C 1
ATOM 2260 O O . TYR B 1 108 ? 0.614 -7.004 10.125 1 97.5 108 TYR B O 1
ATOM 2268 N N . GLN B 1 109 ? -1.371 -6.051 9.781 1 97 109 GLN B N 1
ATOM 2269 C CA . GLN B 1 109 ? -2.027 -6.805 10.844 1 97 109 GLN B CA 1
ATOM 2270 C C . GLN B 1 109 ? -2.389 -8.211 10.375 1 97 109 GLN B C 1
ATOM 2272 O O . GLN B 1 109 ? -2.543 -9.125 11.188 1 97 109 GLN B O 1
ATOM 2277 N N . LEU B 1 110 ? -2.555 -8.32 9.047 1 98.12 110 LEU B N 1
ATOM 2278 C CA . LEU B 1 110 ? -2.994 -9.586 8.453 1 98.12 110 LEU B CA 1
ATOM 2279 C C . LEU B 1 110 ? -2.48 -9.727 7.027 1 98.12 110 LEU B C 1
ATOM 2281 O O . LEU B 1 110 ? -2.379 -8.734 6.297 1 98.12 110 LEU B O 1
ATOM 2285 N N . GLY B 1 111 ? -2.082 -10.898 6.668 1 98.75 111 GLY B N 1
ATOM 2286 C CA . GLY B 1 111 ? -1.867 -11.25 5.273 1 98.75 111 GLY B CA 1
ATOM 2287 C C . GLY B 1 111 ? -3.053 -11.961 4.645 1 98.75 111 GLY B C 1
ATOM 2288 O O . GLY B 1 111 ? -3.699 -12.789 5.289 1 98.75 111 GLY B O 1
ATOM 2289 N N . LEU B 1 112 ? -3.379 -11.633 3.441 1 98.69 112 LEU B N 1
ATOM 2290 C CA . LEU B 1 112 ? -4.414 -12.328 2.686 1 98.69 112 LEU B CA 1
ATOM 2291 C C . LEU B 1 112 ? -3.951 -12.609 1.258 1 98.69 112 LEU B C 1
ATOM 2293 O O . LEU B 1 112 ? -3.09 -11.898 0.732 1 98.69 112 LEU B O 1
ATOM 2297 N N . LEU B 1 113 ? -4.449 -13.633 0.663 1 98.19 113 LEU B N 1
ATOM 2298 C CA . LEU B 1 113 ? -4.262 -13.922 -0.754 1 98.19 113 LEU B CA 1
ATOM 2299 C C . LEU B 1 113 ? -5.418 -14.758 -1.293 1 98.19 113 LEU B C 1
ATOM 2301 O O . LEU B 1 113 ? -6.195 -15.32 -0.52 1 98.19 113 LEU B O 1
ATOM 2305 N N . SER B 1 114 ? -5.617 -14.664 -2.584 1 96.25 114 SER B N 1
ATOM 2306 C CA . SER B 1 114 ? -6.488 -15.594 -3.293 1 96.25 114 SER B CA 1
ATOM 2307 C C . SER B 1 114 ? -5.68 -16.688 -3.994 1 96.25 114 SER B C 1
ATOM 2309 O O . SER B 1 114 ? -4.895 -16.391 -4.902 1 96.25 114 SER B O 1
ATOM 2311 N N . ALA B 1 115 ? -5.859 -17.891 -3.574 1 93 115 ALA B N 1
ATOM 2312 C CA . ALA B 1 115 ? -4.996 -18.969 -4.023 1 93 115 ALA B CA 1
ATOM 2313 C C . ALA B 1 115 ? -5.617 -19.719 -5.207 1 93 115 ALA B C 1
ATOM 2315 O O . ALA B 1 115 ? -6.832 -19.922 -5.242 1 93 115 ALA B O 1
ATOM 2316 N N . SER B 1 116 ? -4.742 -20.031 -6.133 1 82.5 116 SER B N 1
ATOM 2317 C CA . SER B 1 116 ? -5.129 -21.078 -7.07 1 82.5 116 SER B CA 1
ATOM 2318 C C . SER B 1 116 ? -5.02 -22.453 -6.438 1 82.5 116 SER B C 1
ATOM 2320 O O . SER B 1 116 ? -4.379 -22.625 -5.395 1 82.5 116 SER B O 1
ATOM 2322 N N . ASP B 1 117 ? -5.645 -23.406 -7.066 1 79.12 117 ASP B N 1
ATOM 2323 C CA . ASP B 1 117 ? -5.578 -24.766 -6.551 1 79.12 117 ASP B CA 1
ATOM 2324 C C . ASP B 1 117 ? -4.133 -25.25 -6.445 1 79.12 117 ASP B C 1
ATOM 2326 O O . ASP B 1 117 ? -3.754 -25.875 -5.453 1 79.12 117 ASP B O 1
ATOM 2330 N N . ASP B 1 118 ? -3.373 -24.859 -7.418 1 78.69 118 ASP B N 1
ATOM 2331 C CA . ASP B 1 118 ? -1.984 -25.29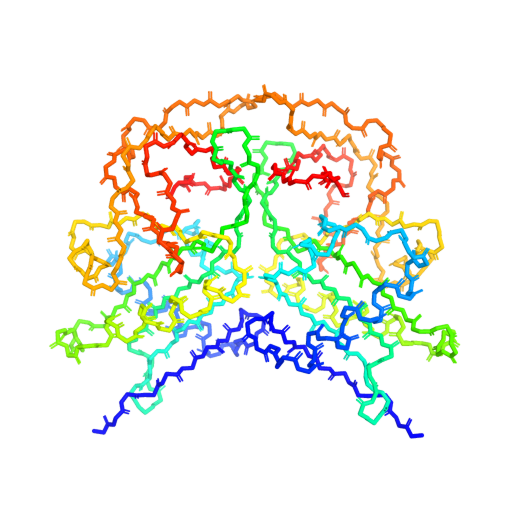7 -7.473 1 78.69 118 ASP B CA 1
ATOM 2332 C C . ASP B 1 118 ? -1.139 -24.594 -6.414 1 78.69 118 ASP B C 1
ATOM 2334 O O . ASP B 1 118 ? -0.176 -25.172 -5.898 1 78.69 118 ASP B O 1
ATOM 2338 N N . GLY B 1 119 ? -1.512 -23.453 -6.031 1 87.81 119 GLY B N 1
ATOM 2339 C CA . GLY B 1 119 ? -0.718 -22.656 -5.105 1 87.81 119 GLY B CA 1
ATOM 2340 C C . GLY B 1 119 ? -1.028 -22.953 -3.652 1 87.81 119 GLY B C 1
ATOM 2341 O O . GLY B 1 119 ? -0.214 -22.672 -2.77 1 87.81 119 GLY B O 1
ATOM 2342 N N . GLN B 1 120 ? -2.127 -23.594 -3.43 1 92.06 120 GLN B N 1
ATOM 2343 C CA . GLN B 1 120 ? -2.611 -23.766 -2.064 1 92.06 120 GLN B CA 1
ATOM 2344 C C . GLN B 1 120 ? -1.618 -24.578 -1.23 1 92.06 120 GLN B C 1
ATOM 2346 O O . GLN B 1 120 ? -1.369 -24.25 -0.068 1 92.06 120 GLN B O 1
ATOM 2351 N N . LYS B 1 121 ? -1.084 -25.609 -1.784 1 93.06 121 LYS B N 1
ATOM 2352 C CA . LYS B 1 121 ? -0.136 -26.453 -1.062 1 93.06 121 LYS B CA 1
ATOM 2353 C C . LYS B 1 121 ? 1.089 -25.656 -0.626 1 93.06 121 LYS B C 1
ATOM 2355 O O . LYS B 1 121 ? 1.565 -25.797 0.501 1 93.06 121 LYS B O 1
ATOM 2360 N N . LEU B 1 122 ? 1.566 -24.828 -1.514 1 95.5 122 LEU B N 1
ATOM 2361 C CA . LEU B 1 122 ? 2.707 -23.984 -1.206 1 95.5 122 LEU B CA 1
ATOM 2362 C C . LEU B 1 122 ? 2.395 -23.062 -0.028 1 95.5 122 LEU B C 1
ATOM 2364 O O . LEU B 1 122 ? 3.17 -22.984 0.929 1 95.5 122 LEU B O 1
ATOM 2368 N N . TYR B 1 123 ? 1.281 -22.391 -0.044 1 97.81 123 TYR B N 1
ATOM 2369 C CA . TYR B 1 123 ? 0.926 -21.406 0.977 1 97.81 123 TYR B CA 1
ATOM 2370 C C . TYR B 1 123 ? 0.715 -22.078 2.328 1 97.81 123 TYR B C 1
ATOM 2372 O O . TYR B 1 123 ? 1.14 -21.562 3.361 1 97.81 123 TYR B O 1
ATOM 2380 N N . HIS B 1 124 ? 0.137 -23.266 2.281 1 96.38 124 HIS B N 1
ATOM 2381 C CA . HIS B 1 124 ? -0.047 -24.031 3.508 1 96.38 124 HIS B CA 1
ATOM 2382 C C . HIS B 1 124 ? 1.294 -24.375 4.148 1 96.38 124 HIS B C 1
ATOM 2384 O O . HIS B 1 124 ? 1.43 -24.344 5.371 1 96.38 124 HIS B O 1
ATOM 2390 N N . SER B 1 125 ? 2.209 -24.719 3.398 1 96.06 125 SER B N 1
ATOM 2391 C CA . SER B 1 125 ? 3.51 -25.172 3.881 1 96.06 125 SER B CA 1
ATOM 2392 C C . SER B 1 125 ? 4.23 -24.062 4.645 1 96.06 125 SER B C 1
ATOM 2394 O O . SER B 1 125 ? 5.168 -24.328 5.398 1 96.06 125 SER B O 1
ATOM 2396 N N . VAL B 1 126 ? 3.807 -22.828 4.434 1 97.19 126 VAL B N 1
ATOM 2397 C CA . VAL B 1 126 ? 4.469 -21.734 5.129 1 97.19 126 VAL B CA 1
ATOM 2398 C C . VAL B 1 126 ? 3.486 -21.047 6.078 1 97.19 126 VAL B C 1
ATOM 2400 O O . VAL B 1 126 ? 3.654 -19.875 6.426 1 97.19 126 VAL B O 1
ATOM 2403 N N . GLY B 1 127 ? 2.346 -21.672 6.391 1 97.5 127 GLY B N 1
ATOM 2404 C CA . GLY B 1 127 ? 1.529 -21.297 7.535 1 97.5 127 GLY B CA 1
ATOM 2405 C C . GLY B 1 127 ? 0.232 -20.625 7.148 1 97.5 127 GLY B C 1
ATOM 2406 O O . GLY B 1 127 ? -0.565 -20.25 8.016 1 97.5 127 GLY B O 1
ATOM 2407 N N . TRP B 1 128 ? -0.029 -20.5 5.895 1 98.44 128 TRP B N 1
ATOM 2408 C CA . TRP B 1 128 ? -1.276 -19.875 5.465 1 98.44 128 TRP B CA 1
ATOM 2409 C C . TRP B 1 128 ? -2.436 -20.859 5.559 1 98.44 128 TRP B C 1
ATOM 2411 O O . TRP B 1 128 ? -2.256 -22.062 5.344 1 98.44 128 TRP B O 1
ATOM 2421 N N . GLN B 1 129 ? -3.561 -20.328 5.855 1 97.56 129 GLN B N 1
ATOM 2422 C CA . GLN B 1 129 ? -4.734 -21.172 6.035 1 97.56 129 GLN B CA 1
ATOM 2423 C C . GLN B 1 129 ? -5.922 -20.641 5.242 1 97.56 129 GLN B C 1
ATOM 2425 O O . GLN B 1 129 ? -6.059 -19.422 5.059 1 97.56 129 GLN B O 1
ATOM 2430 N N . ILE B 1 130 ? -6.777 -21.5 4.914 1 97.31 130 ILE B N 1
ATOM 2431 C CA . ILE B 1 130 ? -7.984 -21.125 4.188 1 97.31 130 ILE B CA 1
ATOM 2432 C C . ILE B 1 130 ? -8.906 -20.328 5.094 1 97.31 130 ILE B C 1
ATOM 2434 O O . ILE B 1 130 ? -9.094 -20.656 6.266 1 97.31 130 ILE B O 1
ATOM 2438 N N . TRP B 1 131 ? -9.359 -19.234 4.539 1 98.06 131 TRP B N 1
ATOM 2439 C CA . TRP B 1 131 ? -10.344 -18.422 5.262 1 98.06 131 TRP B CA 1
ATOM 2440 C C . TRP B 1 131 ? -11.711 -19.109 5.246 1 98.06 131 TRP B C 1
ATOM 2442 O O . TRP B 1 131 ? -12.211 -19.484 4.184 1 98.06 131 TRP B O 1
ATOM 2452 N N . LYS B 1 132 ? -12.367 -19.234 6.371 1 97.88 132 LYS B N 1
ATOM 2453 C CA . LYS B 1 132 ? -13.609 -19.984 6.477 1 97.88 132 LYS B CA 1
ATOM 2454 C C . LYS B 1 132 ? -14.812 -19.047 6.578 1 97.88 132 LYS B C 1
ATOM 2456 O O . LYS B 1 132 ? -15.953 -19.469 6.367 1 97.88 132 LYS B O 1
ATOM 2461 N N . GLY B 1 133 ? -14.578 -17.797 6.984 1 98.12 133 GLY B N 1
ATOM 2462 C CA . GLY B 1 133 ? -15.648 -16.828 7.109 1 98.12 133 GLY B CA 1
ATOM 2463 C C . GLY B 1 133 ? -16.188 -16.359 5.773 1 98.12 133 GLY B C 1
ATOM 2464 O O . GLY B 1 133 ? -15.625 -16.688 4.723 1 98.12 133 GLY B O 1
ATOM 2465 N N . LYS B 1 134 ? -17.281 -15.602 5.832 1 98.19 134 LYS B N 1
ATOM 2466 C CA . LYS B 1 134 ? -17.906 -15.039 4.637 1 98.19 134 LYS B CA 1
ATOM 2467 C C . LYS B 1 134 ? -17.062 -13.906 4.059 1 98.19 134 LYS B C 1
ATOM 2469 O O . LYS B 1 134 ? -16.344 -13.227 4.793 1 98.19 134 LYS B O 1
ATOM 2474 N N . LEU B 1 135 ? -17.109 -13.75 2.805 1 98 135 LEU B N 1
ATOM 2475 C CA . LEU B 1 135 ? -16.391 -12.703 2.094 1 98 135 LEU B CA 1
ATOM 2476 C C . LEU B 1 135 ? -17.344 -11.695 1.476 1 98 135 LEU B C 1
ATOM 2478 O O . LEU B 1 135 ? -18.359 -12.086 0.891 1 98 135 LEU B O 1
ATOM 2482 N N . PHE B 1 136 ? -17.031 -10.453 1.631 1 96.38 136 PHE B N 1
ATOM 2483 C CA . PHE B 1 136 ? -17.906 -9.406 1.1 1 96.38 136 PHE B CA 1
ATOM 2484 C C . PHE B 1 136 ? -17.109 -8.414 0.26 1 96.38 136 PHE B C 1
ATOM 2486 O O . PHE B 1 136 ? -15.977 -8.07 0.606 1 96.38 136 PHE B O 1
ATOM 2493 N N . GLU B 1 137 ? -17.719 -7.969 -0.831 1 94.38 137 GLU B N 1
ATOM 2494 C CA . GLU B 1 137 ? -17.141 -6.953 -1.706 1 94.38 137 GLU B CA 1
ATOM 2495 C C . GLU B 1 137 ? -18.094 -5.777 -1.892 1 94.38 137 GLU B C 1
ATOM 2497 O O . GLU B 1 137 ? -19.312 -5.926 -1.719 1 94.38 137 GLU B O 1
ATOM 2502 N N . LEU B 1 138 ? -17.531 -4.695 -2.225 1 88.25 138 LEU B N 1
ATOM 2503 C CA . LEU B 1 138 ? -18.328 -3.498 -2.436 1 88.25 138 LEU B CA 1
ATOM 2504 C C . LEU B 1 138 ? -18.828 -3.422 -3.877 1 88.25 138 LEU B C 1
ATOM 2506 O O . LEU B 1 138 ? -18.016 -3.439 -4.812 1 88.25 138 LEU B O 1
ATOM 2510 N N . LYS B 1 139 ? -20.109 -3.404 -4.07 1 83.56 139 LYS B N 1
ATOM 2511 C CA . LYS B 1 139 ? -20.781 -3.236 -5.363 1 83.56 139 LYS B CA 1
ATOM 2512 C C . LYS B 1 139 ? -21.812 -2.117 -5.312 1 83.56 139 LYS B C 1
ATOM 2514 O O . LYS B 1 139 ? -22.781 -2.201 -4.559 1 83.56 139 LYS B O 1
ATOM 2519 N N . GLN B 1 140 ? -21.562 -1.101 -6.098 1 76.94 140 GLN B N 1
ATOM 2520 C CA . GLN B 1 140 ? -22.484 0.034 -6.191 1 76.94 140 GLN B CA 1
ATOM 2521 C C . GLN B 1 140 ? -22.781 0.616 -4.812 1 76.94 140 GLN B C 1
ATOM 2523 O O . GLN B 1 140 ? -23.938 0.842 -4.465 1 76.94 140 GLN B O 1
ATOM 2528 N N . GLY B 1 141 ? -21.844 0.613 -3.965 1 78.12 141 GLY B N 1
ATOM 2529 C CA . GLY B 1 141 ? -21.922 1.317 -2.695 1 78.12 141 GLY B CA 1
ATOM 2530 C C . GLY B 1 141 ? -22.422 0.445 -1.561 1 78.12 141 GLY B C 1
ATOM 2531 O O . GLY B 1 141 ? -22.641 0.928 -0.447 1 78.12 141 GLY B O 1
ATOM 2532 N N . SER B 1 142 ? -22.688 -0.853 -1.896 1 84.81 142 SER B N 1
ATOM 2533 C CA . SER B 1 142 ? -23.094 -1.78 -0.849 1 84.81 142 SER B CA 1
ATOM 2534 C C . SER B 1 142 ? -22.234 -3.037 -0.847 1 84.81 142 SER B C 1
ATOM 2536 O O . SER B 1 142 ? -21.719 -3.447 -1.892 1 84.81 142 SER B O 1
ATOM 2538 N N . TYR B 1 143 ? -22.125 -3.629 0.325 1 91.25 143 TYR B N 1
ATOM 2539 C CA . TYR B 1 143 ? -21.406 -4.895 0.409 1 91.25 143 TYR B CA 1
ATOM 2540 C C . TYR B 1 143 ? -22.297 -6.059 -0.012 1 91.25 143 TYR B C 1
ATOM 2542 O O . TYR B 1 143 ? -23.438 -6.172 0.447 1 91.25 143 TYR B O 1
ATOM 2550 N N . ILE B 1 144 ? -21.797 -6.828 -0.896 1 93.69 144 ILE B N 1
ATOM 2551 C CA . ILE B 1 144 ? -22.453 -8.062 -1.316 1 93.69 144 ILE B CA 1
ATOM 2552 C C . ILE B 1 144 ? -21.547 -9.25 -1.033 1 93.69 144 ILE B C 1
ATOM 2554 O O . ILE B 1 144 ? -20.312 -9.156 -1.182 1 93.69 144 ILE B O 1
ATOM 2558 N N . ARG B 1 145 ? -22.141 -10.367 -0.74 1 96.81 145 ARG B N 1
ATOM 2559 C CA . ARG B 1 145 ? -21.344 -11.547 -0.419 1 96.81 145 ARG B CA 1
ATOM 2560 C C . ARG B 1 145 ? -20.703 -12.125 -1.67 1 96.81 145 ARG B C 1
ATOM 2562 O O . ARG B 1 145 ? -21.344 -12.258 -2.711 1 96.81 145 ARG B O 1
ATOM 2569 N N . SER B 1 146 ? -19.375 -12.352 -1.549 1 96.81 146 SER B N 1
ATOM 2570 C CA . SER B 1 146 ? -18.641 -12.984 -2.633 1 96.81 146 SER B CA 1
ATOM 2571 C C . SER B 1 146 ? -18.625 -14.5 -2.496 1 96.81 146 SER B C 1
ATOM 2573 O O . SER B 1 146 ? -17.578 -15.109 -2.275 1 96.81 146 SER B O 1
ATOM 2575 N N . ILE B 1 147 ? -19.719 -15.172 -2.811 1 96.62 147 ILE B N 1
ATOM 2576 C CA . ILE B 1 147 ? -19.906 -16.594 -2.557 1 96.62 147 ILE B CA 1
ATOM 2577 C C . ILE B 1 147 ? -18.922 -17.406 -3.391 1 96.62 147 ILE B C 1
ATOM 2579 O O . ILE B 1 147 ? -18.328 -18.375 -2.898 1 96.62 147 ILE B O 1
ATOM 2583 N N . GLU B 1 148 ? -18.656 -16.969 -4.543 1 94.5 148 GLU B N 1
ATOM 2584 C CA . GLU B 1 148 ? -17.828 -17.734 -5.477 1 94.5 148 GLU B CA 1
ATOM 2585 C C . GLU B 1 148 ? -16.359 -17.719 -5.047 1 94.5 148 GLU B C 1
ATOM 2587 O O . GLU B 1 148 ? -15.578 -18.562 -5.488 1 94.5 148 GLU B O 1
ATOM 2592 N N . GLU B 1 149 ? -16 -16.766 -4.242 1 95 149 GLU B N 1
ATOM 2593 C CA . GLU B 1 149 ? -14.617 -16.625 -3.805 1 95 149 GLU B CA 1
ATOM 2594 C C . GLU B 1 149 ? -14.352 -17.422 -2.529 1 95 149 GLU B C 1
ATOM 2596 O O . GLU B 1 149 ? -13.203 -17.609 -2.135 1 95 149 GLU B O 1
ATOM 2601 N N . GLU B 1 150 ? -15.406 -17.812 -1.87 1 95.25 150 GLU B N 1
ATOM 2602 C CA . GLU B 1 150 ? -15.258 -18.516 -0.598 1 95.25 150 GLU B CA 1
ATOM 2603 C C . GLU B 1 150 ? -14.562 -19.859 -0.785 1 95.25 150 GLU B C 1
ATOM 2605 O O . GLU B 1 150 ? -14.852 -20.578 -1.736 1 95.25 150 GLU B O 1
ATOM 2610 N N . GLY B 1 151 ? -13.586 -20.078 0.065 1 93.56 151 GLY B N 1
ATOM 2611 C CA . GLY B 1 151 ? -12.766 -21.281 -0.044 1 93.56 151 GLY B CA 1
ATOM 2612 C C . GLY B 1 151 ? -11.469 -21.047 -0.791 1 93.56 151 GLY B C 1
ATOM 2613 O O . GLY B 1 151 ? -10.555 -21.875 -0.737 1 93.56 151 GLY B O 1
ATOM 2614 N N . GLY B 1 152 ? -11.375 -19.875 -1.477 1 95.5 152 GLY B N 1
ATOM 2615 C CA . GLY B 1 152 ? -10.195 -19.578 -2.279 1 95.5 152 GLY B CA 1
ATOM 2616 C C . GLY B 1 152 ? -9.258 -18.578 -1.626 1 95.5 152 GLY B C 1
ATOM 2617 O O . GLY B 1 152 ? -8.102 -18.453 -2.037 1 95.5 152 GLY B O 1
ATOM 2618 N N . VAL B 1 153 ? -9.758 -17.906 -0.609 1 97.69 153 VAL B N 1
ATOM 2619 C CA . VAL B 1 153 ? -8.953 -16.891 0.079 1 97.69 153 VAL B CA 1
ATOM 2620 C C . VAL B 1 153 ? -8.234 -17.531 1.27 1 97.69 153 VAL B C 1
ATOM 2622 O O . VAL B 1 153 ? -8.812 -18.359 1.975 1 97.69 153 VAL B O 1
ATOM 2625 N N . MET B 1 154 ? -7 -17.172 1.439 1 98.31 154 MET B N 1
ATOM 2626 C CA . MET B 1 154 ? -6.207 -17.625 2.576 1 98.31 154 MET B CA 1
ATOM 2627 C C . MET B 1 154 ? -5.691 -16.453 3.396 1 98.31 154 MET B C 1
ATOM 2629 O O . MET B 1 154 ? -5.574 -15.344 2.887 1 98.31 154 MET B O 1
ATOM 2633 N N . GLY B 1 155 ? -5.465 -16.75 4.684 1 98.44 155 GLY B N 1
ATOM 2634 C CA . GLY B 1 155 ? -4.934 -15.734 5.59 1 98.44 155 GLY B CA 1
ATOM 2635 C C . GLY B 1 155 ? -3.736 -16.219 6.383 1 98.44 155 GLY B C 1
ATOM 2636 O O . GLY B 1 155 ? -3.531 -17.422 6.535 1 98.44 155 GLY B O 1
ATOM 2637 N N . TRP B 1 156 ? -2.916 -15.297 6.785 1 98.56 156 TRP B N 1
ATOM 2638 C CA . TRP B 1 156 ? -1.747 -15.555 7.617 1 98.56 156 TRP B CA 1
ATOM 2639 C C . TRP B 1 156 ? -1.501 -14.406 8.586 1 98.56 156 TRP B C 1
ATOM 2641 O O . TRP B 1 156 ? -1.628 -13.234 8.219 1 98.56 156 TRP B O 1
ATOM 2651 N N . LYS B 1 157 ? -1.262 -14.68 9.773 1 97.5 157 LYS B N 1
ATOM 2652 C CA . LYS B 1 157 ? -0.869 -13.734 10.812 1 97.5 157 LYS B CA 1
ATOM 2653 C C . LYS B 1 157 ? 0.323 -14.258 11.609 1 97.5 157 LYS B C 1
ATOM 2655 O O . LYS B 1 157 ? 0.365 -15.43 11.977 1 97.5 157 LYS B O 1
ATOM 2660 N N . ALA B 1 158 ? 1.213 -13.367 11.93 1 94.19 158 ALA B N 1
ATOM 2661 C CA . ALA B 1 158 ? 2.488 -13.75 12.531 1 94.19 158 ALA B CA 1
ATOM 2662 C C . ALA B 1 158 ? 2.275 -14.43 13.883 1 94.19 158 ALA B C 1
ATOM 2664 O O . ALA B 1 158 ? 2.961 -15.398 14.203 1 94.19 158 ALA B O 1
ATOM 2665 N N . ASP B 1 159 ? 1.313 -13.922 14.633 1 93 159 ASP B N 1
ATOM 2666 C CA . ASP B 1 159 ? 1.123 -14.469 15.969 1 93 159 ASP B CA 1
ATOM 2667 C C . ASP B 1 159 ? 0.059 -15.562 15.961 1 93 159 ASP B C 1
ATOM 2669 O O . ASP B 1 159 ? -0.216 -16.172 17 1 93 159 ASP B O 1
ATOM 2673 N N . GLY B 1 160 ? -0.55 -15.789 14.859 1 90.25 160 GLY B N 1
ATOM 2674 C CA . GLY B 1 160 ? -1.52 -16.859 14.688 1 90.25 160 GLY B CA 1
ATOM 2675 C C . GLY B 1 160 ? -2.863 -16.562 15.32 1 90.25 160 GLY B C 1
ATOM 2676 O O . GLY B 1 160 ? -3.758 -17.406 15.328 1 90.25 160 GLY B O 1
ATOM 2677 N N . GLU B 1 161 ? -3.018 -15.367 15.906 1 91.88 161 GLU B N 1
ATOM 2678 C CA . GLU B 1 161 ? -4.242 -15 16.609 1 91.88 161 GLU B CA 1
ATOM 2679 C C . GLU B 1 161 ? -5.246 -14.344 15.664 1 91.88 161 GLU B C 1
ATOM 2681 O O . GLU B 1 161 ? -5.441 -13.125 15.703 1 91.88 161 GLU B O 1
ATOM 2686 N N . VAL B 1 162 ? -5.777 -15.102 14.836 1 93.69 162 VAL B N 1
ATOM 2687 C CA . VAL B 1 162 ? -6.77 -14.633 13.875 1 93.69 162 VAL B CA 1
ATOM 2688 C C . VAL B 1 162 ? -7.965 -15.578 13.852 1 93.69 162 VAL B C 1
ATOM 2690 O O . VAL B 1 162 ? -7.793 -16.797 13.898 1 93.69 162 VAL B O 1
ATOM 2693 N N . ASP B 1 163 ? -9.117 -15.094 13.953 1 96.31 163 ASP B N 1
ATOM 2694 C CA . ASP B 1 163 ? -10.352 -15.852 13.789 1 96.31 163 ASP B CA 1
ATOM 2695 C C . ASP B 1 163 ? -10.688 -16.047 12.312 1 96.31 163 ASP B C 1
ATOM 2697 O O . ASP B 1 163 ? -11.305 -15.172 11.695 1 96.31 163 ASP B O 1
ATOM 2701 N N . PHE B 1 164 ? -10.43 -17.172 11.82 1 97.19 164 PHE B N 1
ATOM 2702 C CA . PHE B 1 164 ? -10.594 -17.453 10.398 1 97.19 164 PHE B CA 1
ATOM 2703 C C . PHE B 1 164 ? -12.062 -17.625 10.047 1 97.19 164 PHE B C 1
ATOM 2705 O O . PHE B 1 164 ? -12.414 -17.766 8.875 1 97.19 164 PHE B O 1
ATOM 2712 N N . THR B 1 165 ? -12.93 -17.516 10.992 1 97.31 165 THR B N 1
ATOM 2713 C CA . THR B 1 165 ? -14.359 -17.656 10.719 1 97.31 165 THR B CA 1
ATOM 2714 C C . THR B 1 165 ? -15.023 -16.281 10.633 1 97.31 165 THR B C 1
ATOM 2716 O O . THR B 1 165 ? -16.203 -16.188 10.273 1 97.31 165 THR B O 1
ATOM 2719 N N . ALA B 1 166 ? -14.328 -15.25 10.969 1 97.38 166 ALA B N 1
ATOM 2720 C CA . ALA B 1 166 ? -14.867 -13.898 10.867 1 97.38 166 ALA B CA 1
ATOM 2721 C C . ALA B 1 166 ? -15.141 -13.523 9.414 1 97.38 166 ALA B C 1
ATOM 2723 O O . ALA B 1 166 ? -14.484 -14.031 8.5 1 97.38 166 ALA B O 1
ATOM 2724 N N . SER B 1 167 ? -16.078 -12.617 9.219 1 97.69 167 SER B N 1
ATOM 2725 C CA . SER B 1 167 ? -16.344 -12.109 7.879 1 97.69 167 SER B CA 1
ATOM 2726 C C . SER B 1 167 ? -15.281 -11.094 7.461 1 97.69 167 SER B C 1
ATOM 2728 O O . SER B 1 167 ? -14.852 -10.273 8.273 1 97.69 167 SER B O 1
ATOM 2730 N N . LEU B 1 168 ? -14.914 -11.195 6.219 1 97.12 168 LEU B N 1
ATOM 2731 C CA . LEU B 1 168 ? -14 -10.219 5.637 1 97.12 168 LEU B CA 1
ATOM 2732 C C . LEU B 1 168 ? -14.742 -9.266 4.699 1 97.12 168 LEU B C 1
ATOM 2734 O O . LEU B 1 168 ? -15.562 -9.703 3.893 1 97.12 168 LEU B O 1
ATOM 2738 N N . TYR B 1 169 ? -14.5 -8.023 4.797 1 95 169 TYR B N 1
ATOM 2739 C CA . TYR B 1 169 ? -14.984 -6.992 3.887 1 95 169 TYR B CA 1
ATOM 2740 C C . TYR B 1 169 ? -13.82 -6.316 3.168 1 95 169 TYR B C 1
ATOM 2742 O O . TYR B 1 169 ? -12.969 -5.691 3.805 1 95 169 TYR B O 1
ATOM 2750 N N . CYS B 1 170 ? -13.789 -6.465 1.867 1 94.44 170 CYS B N 1
ATOM 2751 C CA . CYS B 1 170 ? -12.617 -5.953 1.161 1 94.44 170 CYS B CA 1
ATOM 2752 C C . CYS B 1 170 ? -12.859 -4.535 0.664 1 94.44 170 CYS B C 1
ATOM 2754 O O . CYS B 1 170 ? -14 -4.066 0.639 1 94.44 170 CYS B O 1
ATOM 2756 N N . ASP B 1 171 ? -11.812 -3.789 0.398 1 91.81 171 ASP B N 1
ATOM 2757 C CA . ASP B 1 171 ? -11.891 -2.461 -0.203 1 91.81 171 ASP B CA 1
ATOM 2758 C C . ASP B 1 171 ? -12.281 -2.547 -1.676 1 91.81 171 ASP B C 1
ATOM 2760 O O . ASP B 1 171 ? -12.406 -3.643 -2.229 1 91.81 171 ASP B O 1
ATOM 2764 N N . PHE B 1 172 ? -12.602 -1.425 -2.258 1 89.12 172 PHE B N 1
ATOM 2765 C CA . PHE B 1 172 ? -13 -1.36 -3.658 1 89.12 172 PHE B CA 1
ATOM 2766 C C . PHE B 1 172 ? -11.781 -1.209 -4.562 1 89.12 172 PHE B C 1
ATOM 2768 O O . PHE B 1 172 ? -10.867 -0.449 -4.25 1 89.12 172 PHE B O 1
ATOM 2775 N N . ARG B 1 173 ? -11.68 -2.006 -5.68 1 90.62 173 ARG B N 1
ATOM 2776 C CA . ARG B 1 173 ? -10.648 -1.838 -6.699 1 90.62 173 ARG B CA 1
ATOM 2777 C C . ARG B 1 173 ? -11.156 -2.285 -8.07 1 90.62 173 ARG B C 1
ATOM 2779 O O . ARG B 1 173 ? -12.273 -2.803 -8.188 1 90.62 173 ARG B O 1
ATOM 2786 N N . GLY B 1 174 ? -10.383 -1.976 -9.062 1 87.88 174 GLY B N 1
ATOM 2787 C CA . GLY B 1 174 ? -10.766 -2.402 -10.398 1 87.88 174 GLY B CA 1
ATOM 2788 C C . GLY B 1 174 ? -10.656 -3.902 -10.594 1 87.88 174 GLY B C 1
ATOM 2789 O O . GLY B 1 174 ? -9.75 -4.543 -10.062 1 87.88 174 GLY B O 1
ATOM 2790 N N . GLY B 1 175 ? -11.539 -4.469 -11.477 1 88.94 175 GLY B N 1
ATOM 2791 C CA . GLY B 1 175 ? -11.438 -5.887 -11.789 1 88.94 175 GLY B CA 1
ATOM 2792 C C . GLY B 1 175 ? -11.852 -6.781 -10.633 1 88.94 175 GLY B C 1
ATOM 2793 O O . GLY B 1 175 ? -12.836 -6.5 -9.945 1 88.94 175 GLY B O 1
ATOM 2794 N N . ASP B 1 176 ? -11.109 -7.859 -10.445 1 89.75 176 ASP B N 1
ATOM 2795 C CA . ASP B 1 176 ? -11.383 -8.805 -9.375 1 89.75 176 ASP B CA 1
ATOM 2796 C C . ASP B 1 176 ? -11.102 -8.188 -8.008 1 89.75 176 ASP B C 1
ATOM 2798 O O . ASP B 1 176 ? -10.031 -7.625 -7.785 1 89.75 176 ASP B O 1
ATOM 2802 N N . GLN B 1 177 ? -12.031 -8.344 -7.09 1 92.38 177 GLN B N 1
ATOM 2803 C CA . GLN B 1 177 ? -11.922 -7.676 -5.797 1 92.38 177 GLN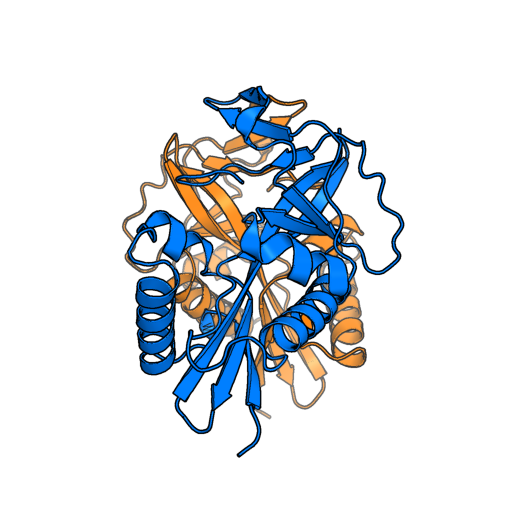 B CA 1
ATOM 2804 C C . GLN B 1 177 ? -11.039 -8.477 -4.84 1 92.38 177 GLN B C 1
ATOM 2806 O O . GLN B 1 177 ? -10.523 -7.93 -3.861 1 92.38 177 GLN B O 1
ATOM 2811 N N . TRP B 1 178 ? -11.055 -9.781 -5.117 1 93.88 178 TRP B N 1
ATOM 2812 C CA . TRP B 1 178 ? -10.273 -10.656 -4.246 1 93.88 178 TRP B CA 1
ATOM 2813 C C . TRP B 1 178 ? -9.016 -11.148 -4.957 1 93.88 178 TRP B C 1
ATOM 2815 O O . TRP B 1 178 ? -9.047 -11.469 -6.145 1 93.88 178 TRP B O 1
#

InterPro domains:
  IPR000182 GNAT domain [PS51186] (8-171)
  IPR016181 Acyl-CoA N-acyltransferase [SSF55729] (7-178)

Secondary structure (DSSP, 8-state):
-PPEEEEEEGGG--HHHHHHHHHHHHHHTTT---HHHHHTTSSSEEEEEEETTEEEEEEEEEEEEEEETTEEEEEEEEEEEEE-GGGTTSSHHHHHHHHHHHHHHHH-SEEEEE--HHHHHHHHHTT-EE--S-EEEEETTEEEE-GGGTTTEEEE-TT----TTS-EEPPP-SS---/-PPEEEEEEGGG--HHHHHHHHHHHHHHTTT---HHHHHTTSSSEEEEEEETTEEEEEEEEEEEEEEETTEEEEEEEEEEEEE-GGGTTSSHHHHHHHHHHHHHHHH-SEEEEE--HHHHHHHHHTT-EE--S-EEEEETTEEEE-GGGTTTEEEE-TT----TTS-EEPPP-SS---